Protein AF-A0A7S0C180-F1 (afdb_monomer_lite)

Foldseek 3Di:
DQQVVLVVCCVVLHPLSNPDDDPVVVVVLQVVLPPVPPSDHDPVSVVVSVVVSVVVSVVLSVVLCCCLVPVLLVVLVVVVVVVVVVVVVVVVVVVVVVVPDPVNVVVVVVVVVVVVVVVVVVVCPPVVVVVVVVDDVVVVVCVSSVVSSVVCSVPVSVVVSVVVVVVVVVVVVVVPPPPVVPPD

Sequence (184 aa):
GLLLIHLQLGLYAGPAACRPIGRDRSREVFKMFDVNNDEQLSLFEFKNVMMLLFSNVLLRVLVQWMLTILIVPMISQKIVHDIESGLNATWIFITELDEHSSLANSIEIAVETVRDYLLSFGWINASFLFLWNLIPESVLNTVPITLCSILLAAVVVPWIIFKIDDTFQWIADRLSPDDDKKEN

Organism: NCBI:txid420281

Secondary structure (DSSP, 8-state):
-HHHHHHHHHHHH-GGG--PPPHHHHHHHHHHH-TT-SSS--HHHHHHHHHHHHHHHHHHHHHHHHIIIIIHHHHHHHHHHHHHHHHHHHHHHHHHHHTT-THHHHHHHHHHHHHHHHHHSTTTHHHHHHHHHHS-HHHHHHHHHHHHHHHHHHHHHHHHHHHHHHHHHHHHHHHS--GGGS--

Structure (mmCIF, N/CA/C/O backbone):
data_AF-A0A7S0C180-F1
#
_entry.id   AF-A0A7S0C180-F1
#
loop_
_atom_site.group_PDB
_atom_site.id
_atom_site.type_symbol
_atom_site.label_atom_id
_atom_site.label_alt_id
_atom_site.label_comp_id
_atom_site.label_asym_id
_atom_site.label_entity_id
_atom_site.label_seq_id
_atom_site.pdbx_PDB_ins_code
_atom_site.Cartn_x
_atom_site.Cartn_y
_atom_site.Cartn_z
_atom_site.occupancy
_atom_site.B_iso_or_equiv
_atom_site.auth_seq_id
_atom_site.auth_comp_id
_atom_site.auth_asym_id
_atom_site.auth_atom_id
_atom_site.pdbx_PDB_model_num
ATOM 1 N N . GLY A 1 1 ? -24.362 -0.610 17.763 1.00 67.06 1 GLY A N 1
ATOM 2 C CA . GLY A 1 1 ? -23.369 0.377 18.232 1.00 67.06 1 GLY A CA 1
ATOM 3 C C . GLY A 1 1 ? -22.031 0.202 17.540 1.00 67.06 1 GLY A C 1
ATOM 4 O O . GLY A 1 1 ? -21.727 0.955 16.628 1.00 67.06 1 GLY A O 1
ATOM 5 N N . LEU A 1 2 ? -21.270 -0.826 17.921 1.00 65.81 2 LEU A N 1
ATOM 6 C CA . LEU A 1 2 ? -19.894 -1.083 17.466 1.00 65.81 2 LEU A CA 1
ATOM 7 C C . LEU A 1 2 ? -19.669 -1.069 15.945 1.00 65.81 2 LEU A C 1
ATOM 9 O O . LEU A 1 2 ? -18.733 -0.427 15.476 1.00 65.81 2 LEU A O 1
ATOM 13 N N . LEU A 1 3 ? -20.554 -1.714 15.178 1.00 68.38 3 LEU A N 1
ATOM 14 C CA . LEU A 1 3 ? -20.473 -1.743 13.713 1.00 68.38 3 LEU A CA 1
ATOM 15 C C . LEU A 1 3 ? -20.594 -0.339 13.092 1.00 68.38 3 LEU A C 1
ATOM 17 O O . LEU A 1 3 ? -19.865 -0.002 12.166 1.00 68.38 3 LEU A O 1
ATOM 21 N N . LEU A 1 4 ? -21.494 0.491 13.631 1.00 77.19 4 LEU A N 1
ATOM 22 C CA . LEU A 1 4 ? -21.741 1.847 13.136 1.00 77.19 4 LEU A CA 1
ATOM 23 C C . LEU A 1 4 ? -20.538 2.760 13.401 1.00 77.19 4 LEU A C 1
ATOM 25 O O . LEU A 1 4 ? -20.195 3.596 12.571 1.00 77.19 4 LEU A O 1
ATOM 29 N N . ILE A 1 5 ? -19.867 2.557 14.538 1.00 73.00 5 ILE A N 1
ATOM 30 C CA . ILE A 1 5 ? -18.658 3.302 14.886 1.00 73.00 5 ILE A CA 1
ATOM 31 C C . ILE A 1 5 ? -17.482 2.864 14.014 1.00 73.00 5 ILE A C 1
ATOM 33 O O . ILE A 1 5 ? -16.764 3.725 13.523 1.00 73.00 5 ILE A O 1
ATOM 37 N N . HIS A 1 6 ? -17.322 1.564 13.746 1.00 68.81 6 HIS A N 1
ATOM 38 C CA . HIS A 1 6 ? -16.335 1.080 12.773 1.00 68.81 6 HIS A CA 1
ATOM 39 C C . HIS A 1 6 ? -16.583 1.640 11.368 1.00 68.81 6 HIS A C 1
ATOM 41 O O . HIS A 1 6 ? -15.630 2.013 10.696 1.00 68.81 6 HIS A O 1
ATOM 47 N N . LEU A 1 7 ? -17.844 1.754 10.938 1.00 72.12 7 LEU A N 1
ATOM 48 C CA . LEU A 1 7 ? -18.206 2.364 9.655 1.00 72.12 7 LEU A CA 1
ATOM 49 C C . LEU A 1 7 ? -17.866 3.857 9.601 1.00 72.12 7 LEU A C 1
ATOM 51 O O . LEU A 1 7 ? -17.299 4.309 8.610 1.00 72.12 7 LEU A O 1
ATOM 55 N N . GLN A 1 8 ? -18.158 4.620 10.659 1.00 78.81 8 GLN A N 1
ATOM 56 C CA . GLN A 1 8 ? -17.768 6.032 10.706 1.00 78.81 8 GLN A CA 1
ATOM 57 C C . GLN A 1 8 ? -16.249 6.202 10.775 1.00 78.81 8 GLN A C 1
ATOM 59 O O . GLN A 1 8 ? -15.702 7.025 10.049 1.00 78.81 8 GLN A O 1
ATOM 64 N N . LEU A 1 9 ? -15.546 5.392 11.569 1.00 69.75 9 LEU A N 1
ATOM 65 C CA . LEU A 1 9 ? -14.082 5.382 11.591 1.00 69.75 9 LEU A CA 1
ATOM 66 C C . LEU A 1 9 ? -13.495 4.998 10.235 1.00 69.75 9 LEU A C 1
ATOM 68 O O . LEU A 1 9 ? -12.552 5.641 9.799 1.00 69.75 9 LEU A O 1
ATOM 72 N N . GLY A 1 10 ? -14.072 4.018 9.543 1.00 68.62 10 GLY A N 1
ATOM 73 C CA . GLY A 1 10 ? -13.696 3.643 8.182 1.00 68.62 10 GLY A CA 1
ATOM 74 C C . GLY A 1 10 ? -13.856 4.782 7.178 1.00 68.62 10 GLY A C 1
ATOM 75 O O . GLY A 1 10 ? -13.021 4.947 6.292 1.00 68.62 10 GLY A O 1
ATOM 76 N N . LEU A 1 11 ? -14.882 5.618 7.354 1.00 76.62 11 LEU A N 1
ATOM 77 C CA . LEU A 1 11 ? -15.107 6.795 6.516 1.00 76.62 11 LEU A CA 1
ATOM 78 C C . LEU A 1 11 ? -13.980 7.834 6.657 1.00 76.62 11 LEU A C 1
ATOM 80 O O . LEU A 1 11 ? -13.572 8.428 5.664 1.00 76.62 11 LEU A O 1
ATOM 84 N N . TYR A 1 12 ? -13.475 8.046 7.877 1.00 76.44 12 TYR A N 1
ATOM 85 C CA . TYR A 1 12 ? -12.452 9.062 8.164 1.00 76.44 12 TYR A CA 1
ATOM 86 C C . TYR A 1 12 ? -11.012 8.538 8.078 1.00 76.44 12 TYR A C 1
ATOM 88 O O . TYR A 1 12 ? -10.121 9.261 7.643 1.00 76.44 12 TYR A O 1
ATOM 96 N N . ALA A 1 13 ? -10.771 7.296 8.496 1.00 70.44 13 ALA A N 1
ATOM 97 C CA . ALA A 1 13 ? -9.450 6.666 8.539 1.00 70.44 13 ALA A CA 1
ATOM 98 C C . ALA A 1 13 ? -9.138 5.833 7.282 1.00 70.44 13 ALA A C 1
ATOM 100 O O . ALA A 1 13 ? -8.013 5.361 7.114 1.00 70.44 13 ALA A O 1
ATOM 101 N N . GLY A 1 14 ? -10.116 5.667 6.389 1.00 72.56 14 GLY A N 1
ATOM 102 C CA . GLY A 1 14 ? -9.967 4.961 5.126 1.00 72.56 14 GLY A CA 1
ATOM 103 C C . GLY A 1 14 ? -10.151 3.440 5.227 1.00 72.56 14 GLY A C 1
ATOM 104 O O . GLY A 1 14 ? -10.444 2.890 6.293 1.00 72.56 14 GLY A O 1
ATOM 105 N N . PRO A 1 15 ? -9.965 2.725 4.102 1.00 68.94 15 PRO A N 1
ATOM 106 C CA . PRO A 1 15 ? -10.312 1.308 3.967 1.00 68.94 15 PRO A CA 1
ATOM 107 C C . PRO A 1 15 ? -9.533 0.372 4.902 1.00 68.94 15 PRO A C 1
ATOM 109 O O . PRO A 1 15 ? -10.021 -0.710 5.221 1.00 68.94 15 PRO A O 1
ATOM 112 N N . ALA A 1 16 ? -8.365 0.783 5.403 1.00 62.34 16 ALA A N 1
ATOM 113 C CA . ALA A 1 16 ? -7.594 -0.001 6.369 1.00 62.34 16 ALA A CA 1
ATOM 114 C C . ALA A 1 16 ? -8.285 -0.131 7.741 1.00 62.34 16 ALA A C 1
ATOM 116 O O . ALA A 1 16 ? -8.066 -1.108 8.456 1.00 62.34 16 ALA A O 1
ATOM 117 N N . ALA A 1 17 ? -9.172 0.803 8.101 1.00 64.62 17 ALA A N 1
ATOM 118 C CA . ALA A 1 17 ? -9.984 0.714 9.315 1.00 64.62 17 ALA A CA 1
ATOM 119 C C . ALA A 1 17 ? -11.241 -0.164 9.138 1.00 64.62 17 ALA A C 1
ATOM 121 O O . ALA A 1 17 ? -11.927 -0.465 10.115 1.00 64.62 17 ALA A O 1
ATOM 122 N N . CYS A 1 18 ? -11.535 -0.617 7.913 1.00 66.31 18 CYS A N 1
ATOM 123 C CA . CYS A 1 18 ? -12.793 -1.274 7.557 1.00 66.31 18 CYS A CA 1
ATOM 124 C C . CYS A 1 18 ? -12.800 -2.801 7.713 1.00 66.31 18 CYS A C 1
ATOM 126 O O . CYS A 1 18 ? -13.741 -3.426 7.233 1.00 66.31 18 CYS A O 1
ATOM 128 N N . ARG A 1 19 ? -11.811 -3.437 8.359 1.00 70.88 19 ARG A N 1
ATOM 129 C CA . ARG A 1 19 ? -11.904 -4.877 8.673 1.00 70.88 19 ARG A CA 1
ATOM 130 C C . ARG A 1 19 ? -12.704 -5.050 9.971 1.00 70.88 19 ARG A C 1
ATOM 132 O O . ARG A 1 19 ? -12.142 -4.781 11.037 1.00 70.88 19 ARG A O 1
ATOM 139 N N . PRO A 1 20 ? -13.996 -5.437 9.915 1.00 70.75 20 PRO A N 1
ATOM 140 C CA . PRO A 1 20 ? -14.795 -5.598 11.119 1.00 70.75 20 PRO A CA 1
ATOM 141 C C . PRO A 1 20 ? -14.243 -6.751 11.955 1.00 70.75 20 PRO A C 1
ATOM 143 O O . PRO A 1 20 ? -13.774 -7.759 11.424 1.00 70.75 20 PRO A O 1
ATOM 146 N N . ILE A 1 21 ? -14.328 -6.606 13.275 1.00 75.06 21 ILE A N 1
ATOM 147 C CA . ILE A 1 21 ? -14.057 -7.712 14.187 1.00 75.06 21 ILE A CA 1
ATOM 148 C C . ILE A 1 21 ? -15.073 -8.839 13.936 1.00 75.06 21 ILE A C 1
ATOM 150 O O . ILE A 1 21 ? -16.253 -8.578 13.681 1.00 75.06 21 ILE A O 1
ATOM 154 N N . GLY A 1 22 ? -14.619 -10.094 13.985 1.00 79.62 22 GLY A N 1
ATOM 155 C CA . GLY A 1 22 ? -15.504 -11.253 13.864 1.00 79.62 22 GLY A CA 1
ATOM 156 C C . GLY A 1 22 ? -16.586 -11.246 14.948 1.00 79.62 22 GLY A C 1
ATOM 157 O O . GLY A 1 22 ? -16.364 -10.748 16.054 1.00 79.62 22 GLY A O 1
ATOM 158 N N . ARG A 1 23 ? -17.768 -11.793 14.641 1.00 80.75 23 ARG A N 1
ATOM 159 C CA . ARG A 1 23 ? -18.922 -11.775 15.557 1.00 80.75 23 ARG A CA 1
ATOM 160 C C . ARG A 1 23 ? -18.619 -12.461 16.890 1.00 80.75 23 ARG A C 1
ATOM 162 O O . ARG A 1 23 ? -19.012 -11.937 17.928 1.00 80.75 23 ARG A O 1
ATOM 169 N N . ASP A 1 24 ? -17.923 -13.590 16.856 1.00 83.25 24 ASP A N 1
ATOM 170 C CA . ASP A 1 24 ? -17.622 -14.385 18.052 1.00 83.25 24 ASP A CA 1
ATOM 171 C C . ASP A 1 24 ? -16.647 -13.643 18.965 1.00 83.25 24 ASP A C 1
ATOM 173 O O . ASP A 1 24 ? -16.948 -13.396 20.128 1.00 83.25 24 ASP A O 1
ATOM 177 N N . ARG A 1 25 ? -15.581 -13.091 18.387 1.00 78.38 25 ARG A N 1
ATOM 178 C CA . ARG A 1 25 ? -14.634 -12.236 19.107 1.00 78.38 25 ARG A CA 1
ATOM 179 C C . ARG A 1 25 ? -15.274 -10.950 19.632 1.00 78.38 25 ARG A C 1
ATOM 181 O O . ARG A 1 25 ? -14.950 -10.488 20.719 1.00 78.38 25 ARG A O 1
ATOM 188 N N . SER A 1 26 ? -16.219 -10.364 18.893 1.00 83.12 26 SER A N 1
ATOM 189 C CA . SER A 1 26 ? -16.999 -9.231 19.403 1.00 83.12 26 SER A CA 1
ATOM 190 C C . SER A 1 26 ? -17.814 -9.612 20.635 1.00 83.12 26 SER A C 1
ATOM 192 O O . SER A 1 26 ? -17.994 -8.762 21.503 1.00 83.12 26 SER A O 1
ATOM 194 N N . ARG A 1 27 ? -18.336 -10.843 20.701 1.00 85.69 27 ARG A N 1
ATOM 195 C CA . ARG A 1 27 ? -19.065 -11.351 21.869 1.00 85.69 27 ARG A CA 1
ATOM 196 C C . ARG A 1 27 ? -18.127 -11.643 23.032 1.00 85.69 27 ARG A C 1
ATOM 198 O O . ARG A 1 27 ? -18.491 -11.337 24.156 1.00 85.69 27 ARG A O 1
ATOM 205 N N . GLU A 1 28 ? -16.941 -12.181 22.779 1.00 86.00 28 GLU A N 1
ATOM 206 C CA . GLU A 1 28 ? -15.918 -12.387 23.812 1.00 86.00 28 GLU A CA 1
ATOM 207 C C . GLU A 1 28 ? -15.464 -11.064 24.421 1.00 86.00 28 GLU A C 1
ATOM 209 O O . GLU A 1 28 ? -15.494 -10.911 25.636 1.00 86.00 28 GLU A O 1
ATOM 214 N N . VAL A 1 29 ? -15.134 -10.072 23.586 1.00 84.62 29 VAL A N 1
ATOM 215 C CA . VAL A 1 29 ? -14.803 -8.721 24.059 1.00 84.62 29 VAL A CA 1
ATOM 216 C C . VAL A 1 29 ? -15.983 -8.137 24.830 1.00 84.62 29 VAL A C 1
ATOM 218 O O . VAL A 1 29 ? -15.787 -7.572 25.893 1.00 84.62 29 VAL A O 1
ATOM 221 N N . PHE A 1 30 ? -17.216 -8.303 24.349 1.00 87.88 30 PHE A N 1
ATOM 222 C CA . PHE A 1 30 ? -18.388 -7.840 25.088 1.00 87.88 30 PHE A CA 1
ATOM 223 C C . PHE A 1 30 ? -18.464 -8.472 26.486 1.00 87.88 30 PHE A C 1
ATOM 225 O O . PHE A 1 30 ? -18.507 -7.741 27.466 1.00 87.88 30 PHE A O 1
ATOM 232 N N . LYS A 1 31 ? -18.383 -9.805 26.585 1.00 89.94 31 LYS A N 1
ATOM 233 C CA . LYS A 1 31 ? -18.407 -10.538 27.862 1.00 89.94 31 LYS A CA 1
ATOM 234 C C . LYS A 1 31 ? -17.247 -10.170 28.788 1.00 89.94 31 LYS A C 1
ATOM 236 O O . LYS A 1 31 ? -17.421 -10.135 29.994 1.00 89.94 31 LYS A O 1
ATOM 241 N N . MET A 1 32 ? -16.066 -9.894 28.237 1.00 87.06 32 MET A N 1
ATOM 242 C CA . MET A 1 32 ? -14.888 -9.513 29.022 1.00 87.06 32 MET A CA 1
ATOM 243 C C . MET A 1 32 ? -15.050 -8.141 29.692 1.00 87.06 32 MET A C 1
ATOM 245 O O . MET A 1 32 ? -14.437 -7.887 30.727 1.00 87.06 32 MET A O 1
ATOM 249 N N . PHE A 1 33 ? -15.842 -7.251 29.091 1.00 89.12 33 PHE A N 1
ATOM 250 C CA . PHE A 1 33 ? -16.061 -5.889 29.578 1.00 89.12 33 PHE A CA 1
ATOM 251 C C . PHE A 1 33 ? -17.422 -5.675 30.259 1.00 89.12 33 PHE A C 1
ATOM 253 O O . PHE A 1 33 ? -17.595 -4.630 30.877 1.00 89.12 33 PHE A O 1
ATOM 260 N N . ASP A 1 34 ? -18.347 -6.630 30.163 1.00 93.00 34 ASP A N 1
ATOM 261 C CA . ASP A 1 34 ? -19.608 -6.698 30.916 1.00 93.00 34 ASP A CA 1
ATOM 262 C C . ASP A 1 34 ? -19.315 -7.231 32.333 1.00 93.00 34 ASP A C 1
ATOM 264 O O . ASP A 1 34 ? -19.409 -8.426 32.616 1.00 93.00 34 ASP A O 1
ATOM 268 N N . VAL A 1 35 ? -18.841 -6.349 33.222 1.00 94.00 35 VAL A N 1
ATOM 269 C CA . VAL A 1 35 ? -18.362 -6.731 34.567 1.00 94.00 35 VAL A CA 1
ATOM 270 C C . VAL A 1 35 ? -19.530 -7.175 35.452 1.00 94.00 35 VAL A C 1
ATOM 272 O O . VAL A 1 35 ? -19.370 -7.998 36.357 1.00 94.00 35 VAL A O 1
ATOM 275 N N . ASN A 1 36 ? -20.710 -6.622 35.195 1.00 94.38 36 ASN A N 1
ATOM 276 C CA . ASN A 1 36 ? -21.967 -6.879 35.886 1.00 94.38 36 ASN A CA 1
ATOM 277 C C . ASN A 1 36 ? -22.754 -8.082 35.333 1.00 94.38 36 ASN A C 1
ATOM 279 O O . ASN A 1 36 ? -23.659 -8.541 36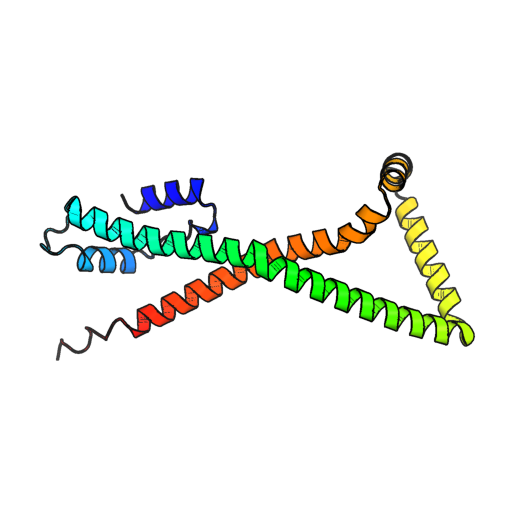.030 1.00 94.38 36 ASN A O 1
ATOM 283 N N . ASN A 1 37 ? -22.389 -8.636 34.172 1.00 93.75 37 ASN A N 1
ATOM 284 C CA . ASN A 1 37 ? -23.102 -9.719 33.480 1.00 93.75 37 ASN A CA 1
ATOM 285 C C . ASN A 1 37 ? -24.600 -9.424 33.285 1.00 93.75 37 ASN A C 1
ATOM 287 O O . ASN A 1 37 ? -25.435 -10.318 33.448 1.00 93.75 37 ASN A O 1
ATOM 291 N N . ASP A 1 38 ? -24.965 -8.176 32.985 1.00 95.00 38 ASP A N 1
ATOM 292 C CA . ASP A 1 38 ? 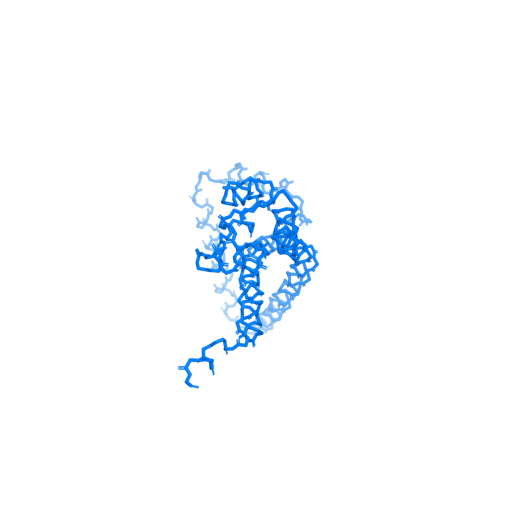-26.365 -7.799 32.740 1.00 95.00 38 ASP A CA 1
ATOM 293 C C . ASP A 1 38 ? -26.748 -7.832 31.251 1.00 95.00 38 ASP A C 1
ATOM 295 O O . ASP A 1 38 ? -27.858 -7.442 30.880 1.00 95.00 38 ASP A O 1
ATOM 299 N N . GLU A 1 39 ? -25.840 -8.336 30.407 1.00 91.94 39 GLU A N 1
ATOM 300 C CA . GLU A 1 39 ? -25.942 -8.372 28.948 1.00 91.94 39 GLU A CA 1
ATOM 301 C C . GLU A 1 39 ? -26.060 -6.975 28.313 1.00 91.94 39 GLU A C 1
ATOM 303 O O . GLU A 1 39 ? -26.397 -6.834 27.129 1.00 91.94 39 GLU A O 1
ATOM 308 N N . GLN A 1 40 ? -25.761 -5.921 29.074 1.00 92.31 40 GLN A N 1
ATOM 309 C CA . GLN A 1 40 ? -25.709 -4.539 28.630 1.00 92.31 40 GLN A CA 1
ATOM 310 C C . GLN A 1 40 ? -24.323 -3.961 28.934 1.00 92.31 40 GLN A C 1
ATOM 312 O O . GLN A 1 40 ? -23.563 -4.460 29.745 1.00 92.31 40 GLN A O 1
ATOM 317 N N . LEU A 1 41 ? -23.946 -2.906 28.211 1.00 89.31 41 LEU A N 1
ATOM 318 C CA . LEU A 1 41 ? -22.727 -2.165 28.531 1.00 89.31 41 LEU A CA 1
ATOM 319 C C . LEU A 1 41 ? -23.140 -0.840 29.142 1.00 89.31 41 LEU A C 1
ATOM 321 O O . LEU A 1 41 ? -23.752 -0.003 28.465 1.00 89.31 41 LEU A O 1
ATOM 325 N N . SER A 1 42 ? -22.760 -0.620 30.396 1.00 95.19 42 SER A N 1
ATOM 326 C CA . SER A 1 42 ? -22.841 0.705 30.994 1.00 95.19 42 SER A CA 1
ATOM 327 C C . SER A 1 42 ? -21.993 1.698 30.192 1.00 95.19 42 SER A C 1
ATOM 329 O O . SER A 1 42 ? -21.063 1.337 29.465 1.00 95.19 42 SER A O 1
ATOM 331 N N . LEU A 1 43 ? -22.272 2.996 30.338 1.00 92.69 43 LEU A N 1
ATOM 332 C CA . LEU A 1 43 ? -21.505 4.047 29.656 1.00 92.69 43 LEU A CA 1
ATOM 333 C C . LEU A 1 43 ? -19.989 3.929 29.920 1.00 92.69 43 LEU A C 1
ATOM 335 O O . LEU A 1 43 ? -19.176 4.226 29.042 1.00 92.69 43 LEU A O 1
ATOM 339 N N . PHE A 1 44 ? -19.610 3.500 31.128 1.00 93.81 44 PHE A N 1
ATOM 340 C CA . PHE A 1 44 ? -18.214 3.347 31.526 1.00 93.81 44 PHE A CA 1
ATOM 341 C C . PHE A 1 44 ? -17.554 2.130 30.863 1.00 93.81 44 PHE A C 1
ATOM 343 O O . PHE A 1 44 ? -16.472 2.262 30.290 1.00 93.81 44 PHE A O 1
ATOM 350 N N . GLU A 1 45 ? -18.216 0.974 30.862 1.00 91.19 45 GLU A N 1
ATOM 351 C CA . GLU A 1 45 ? -17.716 -0.239 30.198 1.00 91.19 45 GLU A CA 1
ATOM 352 C C . GLU A 1 45 ? -17.634 -0.037 28.687 1.00 91.19 45 GLU A C 1
ATOM 354 O O . GLU A 1 45 ? -16.614 -0.335 28.063 1.00 91.19 45 GLU A O 1
ATOM 359 N N . PHE A 1 46 ? -18.654 0.598 28.108 1.00 88.81 46 PHE A N 1
ATOM 360 C CA . PHE A 1 46 ? -18.662 0.975 26.704 1.00 88.81 46 PHE A CA 1
ATOM 361 C C . PHE A 1 46 ? -17.475 1.876 26.344 1.00 88.81 46 PHE A C 1
ATOM 363 O O . PHE A 1 46 ? -16.823 1.661 25.320 1.00 88.81 46 PHE A O 1
ATOM 370 N N . LYS A 1 47 ? -17.140 2.861 27.188 1.00 90.38 47 LYS A N 1
ATOM 371 C CA . LYS A 1 47 ? -15.969 3.727 26.983 1.00 90.38 47 LYS A CA 1
ATOM 372 C C . LYS A 1 47 ? -14.664 2.924 26.964 1.00 90.38 47 LYS A C 1
ATOM 374 O O . LYS A 1 47 ? -13.806 3.205 26.128 1.00 90.38 47 LYS A O 1
ATOM 379 N N . ASN A 1 48 ? -14.517 1.933 27.841 1.00 88.38 48 ASN A N 1
ATOM 380 C CA . AS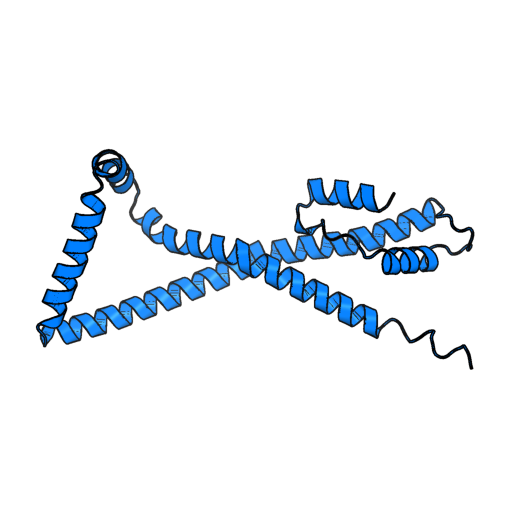N A 1 48 ? -13.320 1.089 27.896 1.00 88.38 48 ASN A CA 1
ATOM 381 C C . ASN A 1 48 ? -13.195 0.201 26.650 1.00 88.38 48 ASN A C 1
ATOM 383 O O . ASN A 1 48 ? -12.134 0.175 26.023 1.00 88.38 48 ASN A O 1
ATOM 387 N N . VAL A 1 49 ? -14.295 -0.428 26.223 1.00 86.56 49 VAL A N 1
ATOM 388 C CA . VAL A 1 49 ? -14.365 -1.195 24.966 1.00 86.56 49 VAL A CA 1
ATOM 389 C C . VAL A 1 49 ? -13.977 -0.314 23.778 1.00 86.56 49 VAL A C 1
ATOM 391 O O . VAL A 1 49 ? -13.153 -0.696 22.944 1.00 86.56 49 VAL A O 1
ATOM 394 N N . MET A 1 50 ? -14.526 0.900 23.722 1.00 84.88 50 MET A N 1
ATOM 395 C CA . MET A 1 50 ? -14.230 1.865 22.667 1.00 84.88 50 MET A CA 1
ATOM 396 C C . MET A 1 50 ? -12.765 2.302 22.658 1.00 84.88 50 MET A C 1
ATOM 398 O O . MET A 1 50 ? -12.183 2.412 21.581 1.00 84.88 50 MET A O 1
ATOM 402 N N . MET A 1 51 ? -12.153 2.515 23.824 1.00 87.25 51 MET A N 1
ATOM 403 C CA . MET A 1 51 ? -10.737 2.875 23.927 1.00 87.25 51 MET A CA 1
ATOM 404 C C . MET A 1 51 ? -9.833 1.762 23.384 1.00 87.25 51 MET A C 1
ATOM 406 O O . MET A 1 51 ? -8.908 2.045 22.621 1.00 87.25 51 MET A O 1
ATOM 410 N N . LEU A 1 52 ? -10.134 0.501 23.709 1.00 84.56 52 LEU A N 1
ATOM 411 C CA . LEU A 1 52 ? -9.385 -0.657 23.217 1.00 84.56 52 LEU A CA 1
ATOM 412 C C . LEU A 1 52 ? -9.500 -0.801 21.694 1.00 84.56 52 LEU A C 1
ATOM 414 O O . LEU A 1 52 ? -8.497 -0.948 20.995 1.00 84.56 52 LEU A O 1
ATOM 418 N N . LEU A 1 53 ? -10.716 -0.702 21.154 1.00 81.25 53 LEU A N 1
ATOM 419 C CA . LEU A 1 53 ? -10.941 -0.785 19.709 1.00 81.25 53 LEU A CA 1
ATOM 420 C C . LEU A 1 53 ? -10.286 0.370 18.957 1.00 81.25 53 LEU A C 1
ATOM 422 O O . LEU A 1 53 ? -9.687 0.153 17.903 1.00 81.25 53 LEU A O 1
ATOM 426 N N . PHE A 1 54 ? -10.369 1.585 19.501 1.00 82.69 54 PHE A N 1
ATOM 427 C CA . PHE A 1 54 ? -9.735 2.751 18.901 1.00 82.69 54 PHE A CA 1
ATOM 428 C C . PHE A 1 54 ? -8.213 2.618 18.906 1.00 82.69 54 PHE A C 1
ATOM 430 O O . PHE A 1 54 ? -7.588 2.945 17.905 1.00 82.69 54 PHE A O 1
ATOM 437 N N . SER A 1 55 ? -7.618 2.081 19.975 1.00 84.75 55 SER A N 1
ATOM 438 C CA . SER A 1 55 ? -6.176 1.824 20.040 1.00 84.75 55 SER A CA 1
ATOM 439 C C . SER A 1 55 ? -5.717 0.866 18.934 1.00 84.75 55 SER A C 1
ATOM 441 O O . SER A 1 55 ? -4.765 1.173 18.219 1.00 84.75 55 SER A O 1
ATOM 443 N N . ASN A 1 56 ? -6.453 -0.227 18.703 1.00 80.50 56 ASN A N 1
ATOM 444 C CA . ASN A 1 56 ? -6.145 -1.178 17.629 1.00 80.50 56 ASN A CA 1
ATOM 445 C C . ASN A 1 56 ? -6.274 -0.559 16.228 1.00 80.50 56 ASN A C 1
ATOM 447 O O . ASN A 1 56 ? -5.447 -0.813 15.353 1.00 80.50 56 ASN A O 1
ATOM 451 N N . VAL A 1 57 ? -7.302 0.259 15.986 1.00 82.38 57 VAL A N 1
ATOM 452 C CA . VAL A 1 57 ? -7.451 0.960 14.699 1.00 82.38 57 VAL A CA 1
ATOM 453 C C . VAL A 1 57 ? -6.354 2.009 14.522 1.00 82.38 57 VAL A C 1
ATOM 455 O O . VAL A 1 57 ? -5.717 2.048 13.471 1.00 82.38 57 VAL A O 1
ATOM 458 N N . LEU A 1 58 ? -6.090 2.818 15.548 1.00 83.50 58 LEU A N 1
ATOM 459 C CA . LEU A 1 58 ? -5.065 3.857 15.526 1.00 83.50 58 LEU A CA 1
ATOM 460 C C . LEU A 1 58 ? -3.680 3.264 15.260 1.00 83.50 58 LEU A C 1
ATOM 462 O O . LEU A 1 58 ? -2.944 3.806 14.442 1.00 83.50 58 LEU A O 1
ATOM 466 N N . LEU A 1 59 ? -3.344 2.134 15.889 1.00 84.44 59 LEU A N 1
ATOM 467 C CA . LEU A 1 59 ? -2.082 1.439 15.649 1.00 84.44 59 LEU A CA 1
ATOM 468 C C . LEU A 1 59 ? -1.937 1.033 14.177 1.00 84.44 59 LEU A C 1
ATOM 470 O O . LEU A 1 59 ? -0.893 1.292 13.585 1.00 84.44 59 LEU A O 1
ATOM 474 N N . ARG A 1 60 ? -2.982 0.460 13.562 1.00 81.25 60 ARG A N 1
ATOM 475 C CA . ARG A 1 60 ? -2.962 0.089 12.134 1.00 81.25 60 ARG A CA 1
ATOM 476 C C . ARG A 1 60 ? -2.748 1.298 11.231 1.00 81.25 60 ARG A C 1
ATOM 478 O O . ARG A 1 60 ? -1.917 1.239 10.329 1.00 81.25 60 ARG A O 1
ATOM 485 N N . VAL A 1 61 ? -3.441 2.404 11.506 1.00 84.00 61 VAL A N 1
ATOM 486 C CA . VAL A 1 61 ? -3.273 3.657 10.756 1.00 84.00 61 VAL A CA 1
ATOM 487 C C . VAL A 1 61 ? -1.850 4.192 10.918 1.00 84.00 61 VAL A C 1
ATOM 489 O O . VAL A 1 61 ? -1.199 4.498 9.925 1.00 84.00 61 VAL A O 1
ATOM 492 N N . LEU A 1 62 ? -1.324 4.248 12.142 1.00 86.69 62 LEU A N 1
ATOM 493 C CA . LEU A 1 62 ? 0.039 4.719 12.393 1.00 86.69 62 LEU A CA 1
ATOM 494 C C . LEU A 1 62 ? 1.083 3.847 11.693 1.00 86.69 62 LEU A C 1
ATOM 496 O O . LEU A 1 62 ? 1.981 4.379 11.046 1.00 86.69 62 LEU A O 1
ATOM 500 N N . VAL A 1 63 ? 0.949 2.522 11.761 1.00 84.69 63 VAL A N 1
ATOM 501 C CA . VAL A 1 63 ? 1.842 1.587 11.062 1.00 84.69 63 VAL A CA 1
ATOM 502 C C . VAL A 1 63 ? 1.760 1.787 9.553 1.00 84.69 63 VAL A C 1
ATOM 504 O O . VAL A 1 63 ? 2.797 1.898 8.905 1.00 84.69 63 VAL A O 1
ATOM 507 N N . GLN A 1 64 ? 0.5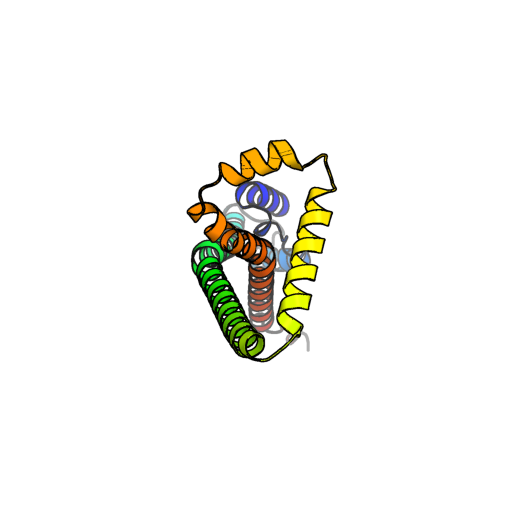58 1.901 8.985 1.00 83.44 64 GLN A N 1
ATOM 508 C CA . GLN A 1 64 ? 0.384 2.180 7.561 1.00 83.44 64 GLN A CA 1
ATOM 509 C C . GLN A 1 64 ? 1.091 3.473 7.153 1.00 83.44 64 GLN A C 1
ATOM 511 O O . GLN A 1 64 ? 1.802 3.493 6.148 1.00 83.44 64 GLN A O 1
ATOM 516 N N . TRP A 1 65 ? 0.915 4.547 7.921 1.00 85.88 65 TRP A N 1
ATOM 517 C CA . TRP A 1 65 ? 1.548 5.833 7.644 1.00 85.88 65 TRP A CA 1
ATOM 518 C C . TRP A 1 65 ? 3.070 5.737 7.745 1.00 85.88 65 TRP A C 1
ATOM 520 O O . TRP A 1 65 ? 3.763 6.183 6.836 1.00 85.88 65 TRP A O 1
ATOM 530 N N . MET A 1 66 ? 3.594 5.080 8.780 1.00 89.44 66 MET A N 1
ATOM 531 C CA . MET A 1 66 ? 5.032 4.855 8.945 1.00 89.44 66 MET A CA 1
ATOM 532 C C . MET A 1 66 ? 5.621 4.039 7.790 1.00 89.44 66 MET A C 1
ATOM 534 O O . MET A 1 66 ? 6.656 4.409 7.242 1.00 89.44 66 MET A O 1
ATOM 538 N N . LEU A 1 67 ? 4.951 2.964 7.366 1.00 82.94 67 LEU A N 1
ATOM 539 C CA . LEU A 1 67 ? 5.387 2.152 6.228 1.00 82.94 67 LEU A CA 1
ATOM 540 C C . LEU A 1 67 ? 5.352 2.946 4.920 1.00 82.94 67 LEU A C 1
ATOM 542 O O . LEU A 1 67 ? 6.307 2.897 4.149 1.00 82.94 67 LEU A O 1
ATOM 546 N N . THR A 1 68 ? 4.278 3.698 4.682 1.00 81.75 68 THR A N 1
ATOM 547 C CA . THR A 1 68 ? 4.091 4.460 3.439 1.00 81.75 68 THR A CA 1
ATOM 548 C C . THR A 1 68 ? 5.082 5.618 3.337 1.00 81.75 68 THR A C 1
ATOM 550 O O . THR A 1 68 ? 5.616 5.870 2.262 1.00 81.75 68 THR A O 1
ATOM 553 N N . ILE A 1 69 ? 5.360 6.304 4.448 1.00 86.12 69 ILE A N 1
ATOM 554 C CA . ILE A 1 69 ? 6.249 7.471 4.471 1.00 86.12 69 ILE A CA 1
ATOM 555 C C . ILE A 1 69 ? 7.725 7.063 4.521 1.00 86.12 69 ILE A C 1
ATOM 557 O O . ILE A 1 69 ? 8.543 7.730 3.899 1.00 86.12 69 ILE A O 1
ATOM 561 N N . LEU A 1 70 ? 8.090 5.998 5.245 1.00 90.00 70 LEU A N 1
ATOM 562 C CA . LEU A 1 70 ? 9.500 5.639 5.456 1.00 90.00 70 LEU A CA 1
ATOM 563 C C . LEU A 1 70 ? 9.949 4.451 4.605 1.00 90.00 70 LEU A C 1
ATOM 565 O O . LEU A 1 70 ? 10.965 4.525 3.921 1.00 90.00 70 LEU A O 1
ATOM 569 N N . ILE A 1 71 ? 9.205 3.345 4.637 1.00 83.88 71 ILE A N 1
ATOM 570 C CA . ILE A 1 71 ? 9.665 2.078 4.052 1.00 83.88 71 ILE A CA 1
ATOM 571 C C . ILE A 1 71 ? 9.492 2.059 2.534 1.00 83.88 71 ILE A C 1
ATOM 573 O O . ILE A 1 71 ? 10.417 1.680 1.816 1.00 83.88 71 ILE A O 1
ATOM 577 N N . VAL A 1 72 ? 8.334 2.494 2.033 1.00 83.88 72 VAL A N 1
ATOM 578 C CA . VAL A 1 72 ? 8.044 2.519 0.591 1.00 83.88 72 VAL A CA 1
ATOM 579 C C . VAL A 1 72 ? 9.088 3.311 -0.210 1.00 83.88 72 VAL A C 1
ATOM 581 O O . VAL A 1 72 ? 9.612 2.740 -1.169 1.00 83.88 72 VAL A O 1
ATOM 584 N N . PRO A 1 73 ? 9.458 4.562 0.141 1.00 82.06 73 PRO A N 1
ATOM 585 C CA . PRO A 1 73 ? 10.448 5.297 -0.644 1.00 82.06 73 PRO A CA 1
ATOM 586 C C . PRO A 1 73 ? 11.839 4.659 -0.593 1.00 82.06 73 PRO A C 1
ATOM 588 O O . PRO A 1 73 ? 12.511 4.622 -1.619 1.00 82.06 73 PRO A O 1
ATOM 591 N N . MET A 1 74 ? 12.256 4.095 0.547 1.00 86.62 74 MET A N 1
ATOM 592 C CA . MET A 1 74 ? 13.551 3.410 0.647 1.00 86.62 74 MET A CA 1
ATOM 593 C C . MET A 1 74 ? 13.622 2.172 -0.253 1.00 86.62 74 MET A C 1
ATOM 595 O O . MET A 1 74 ? 14.611 1.969 -0.957 1.00 86.62 74 MET A O 1
ATOM 599 N N . ILE A 1 75 ? 12.571 1.347 -0.252 1.00 81.06 75 ILE A N 1
ATOM 600 C CA . ILE A 1 75 ? 12.501 0.156 -1.110 1.00 81.06 75 ILE A CA 1
ATOM 601 C C . ILE A 1 75 ? 12.437 0.563 -2.583 1.00 81.06 75 ILE A C 1
ATOM 603 O O . ILE A 1 75 ? 13.138 -0.021 -3.404 1.00 81.06 75 ILE A O 1
ATOM 607 N N . SER A 1 76 ? 11.638 1.578 -2.912 1.00 78.00 76 SER A N 1
ATOM 608 C CA . SER A 1 76 ? 11.515 2.090 -4.278 1.00 78.00 76 SER A CA 1
ATOM 609 C C . SER A 1 76 ? 12.855 2.589 -4.823 1.00 78.00 76 SER A C 1
ATOM 611 O O . SER A 1 76 ? 13.273 2.172 -5.900 1.00 78.00 76 SER A O 1
ATOM 613 N N . GLN A 1 77 ? 13.584 3.397 -4.045 1.00 81.69 77 GLN A N 1
ATOM 614 C CA . GLN A 1 77 ? 14.921 3.871 -4.417 1.00 81.69 77 GLN A CA 1
ATOM 615 C C . GLN A 1 77 ? 15.892 2.716 -4.654 1.00 81.69 77 GLN A C 1
ATOM 617 O O . GLN A 1 77 ? 16.628 2.730 -5.638 1.00 81.69 77 GLN A O 1
ATOM 622 N N . LYS A 1 78 ? 15.867 1.696 -3.788 1.00 87.56 78 LYS A N 1
ATOM 623 C CA . LYS A 1 78 ? 16.706 0.510 -3.957 1.00 87.56 78 LYS A CA 1
ATOM 624 C C . LYS A 1 78 ? 16.380 -0.243 -5.247 1.00 87.56 78 LYS A C 1
ATOM 626 O O . LYS A 1 78 ? 17.291 -0.545 -6.003 1.00 87.56 78 LYS A O 1
ATOM 631 N N . ILE A 1 79 ? 15.101 -0.503 -5.517 1.00 79.94 79 ILE A N 1
ATOM 632 C CA . ILE A 1 79 ? 14.671 -1.209 -6.733 1.00 79.94 79 ILE A CA 1
ATOM 633 C C . ILE A 1 79 ? 15.090 -0.438 -7.984 1.00 79.94 79 ILE A C 1
ATOM 635 O O . ILE A 1 79 ? 15.600 -1.036 -8.924 1.00 79.94 79 ILE A O 1
ATOM 639 N N . VAL A 1 80 ? 14.901 0.881 -7.997 1.00 80.69 80 VAL A N 1
ATOM 640 C CA . VAL A 1 80 ? 15.301 1.719 -9.133 1.00 80.69 80 VAL A CA 1
ATOM 641 C C . VAL A 1 80 ? 16.809 1.655 -9.340 1.00 80.69 80 VAL A C 1
ATOM 643 O O . VAL A 1 80 ? 17.242 1.437 -10.465 1.00 80.69 80 VAL A O 1
ATOM 646 N N . HIS A 1 81 ? 17.599 1.791 -8.274 1.00 86.69 81 HIS A N 1
ATOM 647 C CA . HIS A 1 81 ? 19.055 1.707 -8.362 1.00 86.69 81 HIS A CA 1
ATOM 648 C C . HIS A 1 81 ? 19.520 0.325 -8.847 1.00 86.69 81 HIS A C 1
ATOM 650 O O . HIS A 1 81 ? 20.430 0.229 -9.666 1.00 86.69 81 HIS A O 1
ATOM 656 N N . ASP A 1 82 ? 18.882 -0.752 -8.384 1.00 85.94 82 ASP A N 1
ATOM 657 C CA . ASP A 1 82 ? 19.180 -2.116 -8.831 1.00 85.94 82 ASP A CA 1
ATOM 658 C C . ASP A 1 82 ? 18.835 -2.301 -10.324 1.00 85.94 82 ASP A C 1
ATOM 660 O O . ASP A 1 82 ? 19.607 -2.912 -11.066 1.00 85.94 82 ASP A O 1
ATOM 664 N N . ILE A 1 83 ? 17.722 -1.724 -10.797 1.00 80.19 83 ILE A N 1
ATOM 665 C CA . ILE A 1 83 ? 17.347 -1.712 -12.222 1.00 80.19 83 ILE A CA 1
ATOM 666 C C . ILE A 1 83 ? 18.350 -0.900 -13.042 1.00 80.19 83 ILE A C 1
ATOM 668 O O . ILE A 1 83 ? 18.814 -1.379 -14.071 1.00 80.19 83 ILE A O 1
ATOM 672 N N . GLU A 1 84 ? 18.700 0.307 -12.602 1.00 83.50 84 GLU A N 1
ATOM 673 C CA . GLU A 1 84 ? 19.651 1.184 -13.290 1.00 83.50 84 GLU A CA 1
ATOM 674 C C . GLU A 1 84 ? 21.035 0.531 -13.374 1.00 83.50 84 GLU A C 1
ATOM 676 O O . GLU A 1 84 ? 21.668 0.530 -14.428 1.00 83.50 84 GLU A O 1
ATOM 681 N N . SER A 1 85 ? 21.469 -0.124 -12.296 1.00 89.44 85 SER A N 1
ATOM 682 C CA . SER A 1 85 ? 22.695 -0.917 -12.276 1.00 89.44 85 SER A CA 1
ATOM 683 C C . SER A 1 85 ? 22.633 -2.084 -13.266 1.00 89.44 85 SER A C 1
ATOM 685 O O . SER A 1 85 ? 23.582 -2.287 -14.023 1.00 89.44 85 SER A O 1
ATOM 687 N N . GLY A 1 86 ? 21.513 -2.811 -13.322 1.00 84.94 86 GLY A N 1
ATOM 688 C CA . GLY A 1 86 ? 21.306 -3.900 -14.279 1.00 84.94 86 GLY A CA 1
ATOM 689 C C . GLY A 1 86 ? 21.279 -3.429 -15.735 1.00 84.94 86 GLY A C 1
ATOM 690 O O . GLY A 1 86 ? 21.884 -4.064 -16.600 1.00 84.94 86 GLY A O 1
ATOM 691 N N . LEU A 1 87 ? 20.631 -2.296 -16.013 1.00 82.19 87 LEU A N 1
ATOM 692 C CA . LEU A 1 87 ? 20.593 -1.681 -17.339 1.00 82.19 87 LEU A CA 1
ATOM 693 C C . LEU A 1 87 ? 21.972 -1.185 -17.762 1.00 82.19 87 LEU A C 1
ATOM 695 O O . LEU A 1 87 ? 22.376 -1.467 -18.882 1.00 82.19 87 LEU A O 1
ATOM 699 N N . ASN A 1 88 ? 22.724 -0.533 -16.873 1.00 84.19 88 ASN A N 1
ATOM 700 C CA . ASN A 1 88 ? 24.092 -0.102 -17.160 1.00 84.19 88 ASN A CA 1
ATOM 701 C C . ASN A 1 88 ? 25.024 -1.293 -17.403 1.00 84.19 88 ASN A C 1
ATOM 703 O O . ASN A 1 88 ? 25.809 -1.267 -18.346 1.00 84.19 88 ASN A O 1
ATOM 707 N N . ALA A 1 89 ? 24.913 -2.362 -16.611 1.00 86.12 89 ALA A N 1
ATOM 708 C CA . ALA A 1 89 ? 25.676 -3.588 -16.841 1.00 86.12 89 ALA A CA 1
ATOM 709 C C . ALA A 1 89 ? 25.325 -4.226 -18.195 1.00 86.12 89 ALA A C 1
ATOM 711 O O . ALA A 1 89 ? 26.215 -4.637 -18.937 1.00 86.12 89 ALA A O 1
ATOM 712 N N . THR A 1 90 ? 24.036 -4.254 -18.543 1.00 79.12 90 THR A N 1
ATOM 713 C CA . THR A 1 90 ? 23.558 -4.752 -19.840 1.00 79.12 90 THR A CA 1
ATOM 714 C C . THR A 1 90 ? 24.033 -3.861 -20.984 1.00 79.12 90 THR A C 1
ATOM 716 O O . THR A 1 90 ? 24.456 -4.373 -22.012 1.00 79.12 90 THR A O 1
ATOM 719 N N . TRP A 1 91 ? 24.010 -2.540 -20.809 1.00 80.62 91 TRP A N 1
ATOM 720 C CA . TRP A 1 91 ? 24.484 -1.573 -21.793 1.00 80.62 91 TRP A CA 1
ATOM 721 C C . TRP A 1 91 ? 25.975 -1.742 -22.058 1.00 80.62 91 TRP A C 1
ATOM 723 O O . TRP A 1 91 ? 26.368 -1.857 -23.212 1.00 80.62 91 TRP A O 1
ATOM 733 N N . ILE A 1 92 ? 26.799 -1.832 -21.010 1.00 83.38 92 ILE A N 1
ATOM 734 C CA . ILE A 1 92 ? 28.239 -2.090 -21.143 1.00 83.38 92 ILE A CA 1
ATOM 735 C C . ILE A 1 92 ? 28.465 -3.410 -21.881 1.00 83.38 92 ILE A C 1
ATOM 737 O O . ILE A 1 92 ? 29.208 -3.429 -22.853 1.00 83.38 92 ILE A O 1
ATOM 741 N N . PHE A 1 93 ? 27.763 -4.477 -21.490 1.00 80.06 93 PHE A N 1
ATOM 742 C CA . PHE A 1 93 ? 27.857 -5.777 -22.153 1.00 80.06 93 PHE A CA 1
ATOM 743 C C . PHE A 1 93 ? 27.458 -5.719 -23.635 1.00 80.06 93 PHE A C 1
ATOM 745 O O . PHE A 1 93 ? 28.141 -6.298 -24.474 1.00 80.06 93 PHE A O 1
ATOM 752 N N . ILE A 1 94 ? 26.378 -5.006 -23.974 1.00 74.31 94 ILE A N 1
ATOM 753 C CA . ILE A 1 94 ? 25.944 -4.801 -25.363 1.00 74.31 94 ILE A CA 1
ATOM 754 C C . ILE A 1 94 ? 26.974 -3.978 -26.130 1.00 74.31 94 ILE A C 1
ATOM 756 O O . ILE A 1 94 ? 27.276 -4.329 -27.259 1.00 74.31 94 ILE A O 1
ATOM 760 N N . THR A 1 95 ? 27.520 -2.917 -25.538 1.00 76.12 95 THR A N 1
ATOM 761 C CA . THR A 1 95 ? 28.494 -2.039 -26.206 1.00 76.12 95 THR A CA 1
ATOM 762 C C . THR A 1 95 ? 29.819 -2.772 -26.443 1.00 76.12 95 THR A C 1
ATOM 764 O O . THR A 1 95 ? 30.427 -2.645 -27.499 1.00 76.12 95 THR A O 1
ATOM 767 N N . GLU A 1 96 ? 30.241 -3.612 -25.498 1.00 79.00 96 GLU A N 1
ATOM 768 C CA . GLU A 1 96 ? 31.404 -4.496 -25.648 1.00 79.00 96 GLU A CA 1
ATOM 769 C C . GLU A 1 96 ? 31.151 -5.595 -26.703 1.00 79.00 96 GLU A C 1
ATOM 771 O O . GLU A 1 96 ? 32.056 -5.992 -27.435 1.00 79.00 96 GLU A O 1
ATOM 776 N N . LEU A 1 97 ? 29.900 -6.049 -26.850 1.00 71.81 97 LEU A N 1
ATOM 777 C CA . LEU A 1 97 ? 29.459 -6.925 -27.944 1.00 71.81 97 LEU A CA 1
ATOM 778 C C . LEU A 1 97 ? 29.327 -6.211 -29.296 1.00 71.81 97 LEU A C 1
ATOM 780 O O . LEU A 1 97 ? 29.478 -6.865 -30.330 1.00 71.81 97 LEU A O 1
ATOM 784 N N . ASP A 1 98 ? 29.004 -4.919 -29.303 1.00 64.44 98 ASP A N 1
ATOM 785 C CA . ASP A 1 98 ? 28.834 -4.067 -30.487 1.00 64.44 98 ASP A CA 1
ATOM 786 C C . ASP A 1 98 ? 30.175 -3.841 -31.192 1.00 64.44 98 ASP A C 1
ATOM 788 O O . ASP A 1 98 ? 30.273 -3.978 -32.410 1.00 64.44 98 ASP A O 1
ATOM 792 N N . GLU A 1 99 ? 31.260 -3.690 -30.424 1.00 63.59 99 GLU A N 1
ATOM 793 C CA . GLU A 1 99 ? 32.626 -3.694 -30.966 1.00 63.59 99 GLU A CA 1
ATOM 794 C C . GLU A 1 99 ? 32.985 -5.004 -31.703 1.00 63.59 99 GLU A C 1
ATOM 796 O O . GLU A 1 99 ? 33.958 -5.045 -32.466 1.00 63.59 99 GLU A O 1
ATOM 801 N N . HIS A 1 100 ? 32.210 -6.082 -31.520 1.00 61.25 100 HIS A N 1
ATOM 802 C CA . HIS A 1 100 ? 32.533 -7.419 -32.022 1.00 61.25 100 HIS A CA 1
ATOM 803 C C . HIS A 1 100 ? 31.429 -8.159 -32.802 1.00 61.25 100 HIS A C 1
ATOM 805 O O . HIS A 1 100 ? 31.722 -9.236 -33.330 1.00 61.25 100 HIS A O 1
ATOM 811 N N . SER A 1 101 ? 30.190 -7.663 -32.945 1.00 58.41 101 SER A N 1
ATOM 812 C CA . SER A 1 101 ? 29.126 -8.484 -33.555 1.00 58.41 101 SER A CA 1
ATOM 813 C C . SER A 1 101 ? 27.996 -7.744 -34.286 1.00 58.41 101 SER A C 1
ATOM 815 O O . SER A 1 101 ? 27.505 -6.701 -33.874 1.00 58.41 101 SER A O 1
ATOM 817 N N . SER A 1 102 ? 27.475 -8.390 -35.338 1.00 71.12 102 SER A N 1
ATOM 818 C CA . SER A 1 102 ? 26.308 -7.988 -36.147 1.00 71.12 102 SER A CA 1
ATOM 819 C C . SER A 1 102 ? 24.961 -7.956 -35.396 1.00 71.12 102 SER A C 1
ATOM 821 O O . SER A 1 102 ? 23.910 -7.742 -36.005 1.00 71.12 102 SER A O 1
ATOM 823 N N . LEU A 1 103 ? 24.968 -8.234 -34.092 1.00 65.81 103 LEU A N 1
ATOM 824 C CA . LEU A 1 103 ? 23.785 -8.352 -33.241 1.00 65.81 103 LEU A CA 1
ATOM 825 C C . LEU A 1 103 ? 23.243 -6.973 -32.832 1.00 65.81 103 LEU A C 1
ATOM 827 O O . LEU A 1 103 ? 22.029 -6.786 -32.795 1.00 65.81 103 LEU A O 1
ATOM 831 N N . ALA A 1 104 ? 24.122 -5.992 -32.621 1.00 64.94 104 ALA A N 1
ATOM 832 C CA . ALA A 1 104 ? 23.743 -4.623 -32.275 1.00 64.94 104 ALA A CA 1
ATOM 833 C C . ALA A 1 104 ? 22.927 -3.949 -33.385 1.00 64.94 104 ALA A C 1
ATOM 835 O O . ALA A 1 104 ? 21.851 -3.418 -33.126 1.00 64.94 104 ALA A O 1
ATOM 836 N N . ASN A 1 105 ? 23.349 -4.129 -34.638 1.00 75.62 105 ASN A N 1
ATOM 837 C CA . ASN A 1 105 ? 22.623 -3.639 -35.810 1.00 75.62 105 ASN A CA 1
ATOM 838 C C . ASN A 1 105 ? 21.199 -4.239 -35.901 1.00 75.62 105 ASN A C 1
ATOM 840 O O . ASN A 1 105 ? 20.258 -3.598 -36.352 1.00 75.62 105 ASN A O 1
ATOM 844 N N . SER A 1 106 ? 21.006 -5.473 -35.416 1.00 76.44 106 SER A N 1
ATOM 845 C CA . SER A 1 106 ? 19.678 -6.106 -35.368 1.00 76.44 106 SER A CA 1
ATOM 846 C C . SER A 1 106 ? 18.799 -5.550 -34.241 1.00 76.44 106 SER A C 1
ATOM 848 O O . SER A 1 106 ? 17.583 -5.451 -34.400 1.00 76.44 106 SER A O 1
ATOM 850 N N . ILE A 1 107 ? 19.402 -5.186 -33.104 1.00 71.94 107 ILE A N 1
ATOM 851 C CA . ILE A 1 107 ? 18.705 -4.573 -31.965 1.00 71.94 107 ILE A CA 1
ATOM 852 C C . ILE A 1 107 ? 18.302 -3.133 -32.295 1.00 71.94 107 ILE A C 1
ATOM 854 O O . ILE A 1 107 ? 17.166 -2.756 -32.018 1.00 71.94 107 ILE A O 1
ATOM 858 N N . GLU A 1 108 ? 19.181 -2.356 -32.930 1.00 77.81 108 GLU A N 1
ATOM 859 C CA . GLU A 1 108 ? 18.894 -0.991 -33.386 1.00 77.81 108 GLU A CA 1
ATOM 860 C C . GLU A 1 108 ? 17.681 -0.972 -34.324 1.00 77.81 108 GLU A C 1
ATOM 862 O O . GLU A 1 108 ? 16.687 -0.303 -34.036 1.00 77.81 108 GLU A O 1
ATOM 867 N N . ILE A 1 109 ? 17.685 -1.827 -35.354 1.00 83.00 109 ILE A N 1
ATOM 868 C CA . ILE A 1 109 ? 16.559 -1.966 -36.288 1.00 83.00 109 ILE A CA 1
ATOM 869 C C . ILE A 1 109 ? 15.270 -2.376 -35.557 1.00 83.00 109 ILE A C 1
ATOM 871 O O . ILE A 1 109 ? 14.187 -1.882 -35.880 1.00 83.00 109 ILE A O 1
ATOM 875 N N . ALA A 1 110 ? 15.345 -3.261 -34.557 1.00 79.50 110 ALA A N 1
ATOM 876 C CA . 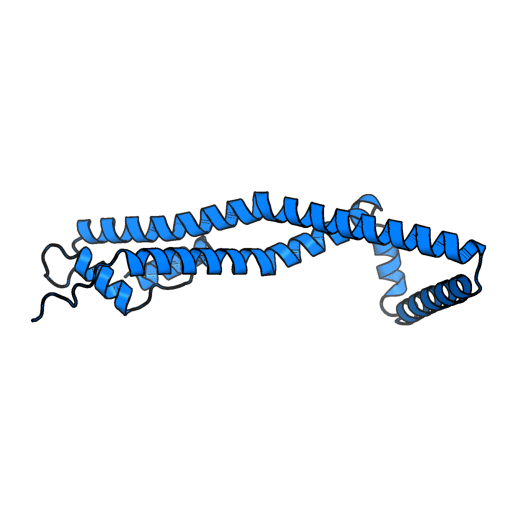ALA A 1 110 ? 14.172 -3.674 -33.786 1.00 79.50 110 ALA A CA 1
ATOM 877 C C . ALA A 1 110 ? 13.592 -2.524 -32.944 1.00 79.50 110 ALA A C 1
ATOM 879 O O . ALA A 1 110 ? 12.372 -2.348 -32.908 1.00 79.50 110 ALA A O 1
ATOM 880 N N . VAL A 1 111 ? 14.444 -1.720 -32.301 1.00 78.00 111 VAL A N 1
ATOM 881 C CA . VAL A 1 111 ? 14.026 -0.547 -31.515 1.00 78.00 111 VAL A CA 1
ATOM 882 C C . VAL A 1 111 ? 13.403 0.515 -32.418 1.00 78.00 111 VAL A C 1
ATOM 884 O O . VAL A 1 111 ? 12.330 1.030 -32.094 1.00 78.00 111 VAL A O 1
ATOM 887 N N . GLU A 1 112 ? 14.010 0.800 -33.570 1.00 80.25 112 GLU A N 1
ATOM 888 C CA . GLU A 1 112 ? 13.447 1.724 -34.561 1.00 80.25 112 GLU A CA 1
ATOM 889 C C . GLU A 1 112 ? 12.097 1.232 -35.091 1.00 80.25 112 GLU A C 1
ATOM 891 O O . GLU A 1 112 ? 11.140 2.002 -35.148 1.00 80.25 112 GLU A O 1
ATOM 896 N N . THR A 1 113 ? 11.963 -0.069 -35.361 1.00 86.25 113 THR A N 1
ATOM 897 C CA . THR A 1 113 ? 10.700 -0.667 -35.824 1.00 86.25 113 THR A CA 1
ATOM 898 C C . THR A 1 113 ? 9.593 -0.539 -34.776 1.00 86.25 113 THR A C 1
ATOM 900 O O . THR A 1 113 ? 8.453 -0.212 -35.109 1.00 86.25 113 THR A O 1
ATOM 903 N N . VAL A 1 114 ? 9.904 -0.766 -33.495 1.00 79.50 114 VAL A N 1
ATOM 904 C CA . VAL A 1 114 ? 8.939 -0.586 -32.398 1.00 79.50 114 VAL A CA 1
ATOM 905 C C . VAL A 1 114 ? 8.559 0.886 -32.244 1.00 79.50 114 VAL A C 1
ATOM 907 O O . VAL A 1 114 ? 7.375 1.191 -32.073 1.00 79.50 114 VAL A O 1
ATOM 910 N N . ARG A 1 115 ? 9.530 1.803 -32.342 1.00 78.81 115 ARG A N 1
ATOM 911 C CA . ARG A 1 115 ? 9.284 3.251 -32.307 1.00 78.81 115 ARG A CA 1
ATOM 912 C C . ARG A 1 115 ? 8.340 3.664 -33.430 1.00 78.81 115 ARG A C 1
ATOM 914 O O . ARG A 1 115 ? 7.334 4.317 -33.169 1.00 78.81 115 ARG A O 1
ATOM 921 N N . ASP A 1 116 ? 8.627 3.257 -34.657 1.00 82.00 116 ASP A N 1
ATOM 922 C CA . ASP A 1 116 ? 7.846 3.640 -35.827 1.00 82.00 116 ASP A CA 1
ATOM 923 C C . ASP A 1 116 ? 6.452 2.990 -35.814 1.00 82.00 116 ASP A C 1
ATOM 925 O O . ASP A 1 116 ? 5.471 3.629 -36.193 1.00 82.00 116 ASP A O 1
ATOM 929 N N . TYR A 1 117 ? 6.316 1.772 -35.274 1.00 82.25 117 TYR A N 1
ATOM 930 C CA . TYR A 1 117 ? 5.014 1.145 -35.029 1.00 82.25 117 TYR A CA 1
ATOM 931 C C . TYR A 1 117 ? 4.182 1.919 -33.997 1.00 82.25 117 TYR A C 1
ATOM 933 O O . TYR A 1 117 ? 3.003 2.190 -34.238 1.00 82.25 117 TYR A O 1
ATOM 941 N N . LEU A 1 118 ? 4.782 2.335 -32.878 1.00 72.06 118 LEU A N 1
ATOM 942 C CA . LEU A 1 118 ? 4.113 3.170 -31.874 1.00 72.06 118 LEU A CA 1
ATOM 943 C C . LEU A 1 118 ? 3.699 4.528 -32.455 1.00 72.06 118 LEU A C 1
ATOM 945 O O . LEU A 1 118 ? 2.583 4.984 -32.207 1.00 72.06 118 LEU A O 1
ATOM 949 N N . LEU A 1 119 ? 4.553 5.137 -33.281 1.00 71.75 119 LEU A N 1
ATOM 950 C CA . LEU A 1 119 ? 4.250 6.382 -33.987 1.00 71.75 119 LEU A CA 1
ATOM 951 C C . LEU A 1 119 ? 3.200 6.185 -35.100 1.00 71.75 119 LEU A C 1
ATOM 953 O O . LEU A 1 119 ? 2.502 7.130 -35.455 1.00 71.75 119 LEU A O 1
ATOM 957 N N . SER A 1 120 ? 3.026 4.983 -35.652 1.00 79.69 120 SER A N 1
ATOM 958 C CA . SER A 1 120 ? 2.020 4.726 -36.696 1.00 79.69 120 SER A CA 1
ATOM 959 C C . SER A 1 120 ? 0.570 4.783 -36.186 1.00 79.69 120 SER A C 1
ATOM 961 O O . SER A 1 120 ? -0.355 5.000 -36.974 1.00 79.69 120 SER A O 1
ATOM 963 N N . PHE A 1 121 ? 0.352 4.685 -34.868 1.00 77.81 121 PHE A N 1
ATOM 964 C CA . PHE A 1 121 ? -0.933 4.962 -34.218 1.00 77.81 121 PHE A CA 1
ATOM 965 C C . PHE A 1 121 ? -1.201 6.483 -34.201 1.00 77.81 121 PHE A C 1
ATOM 967 O O . PHE A 1 121 ? -1.145 7.159 -33.173 1.00 77.81 121 PHE A O 1
ATOM 974 N N . GLY A 1 122 ? -1.496 7.041 -35.379 1.00 60.38 122 GLY A N 1
ATOM 975 C CA . GLY A 1 122 ? -1.527 8.478 -35.690 1.00 60.38 122 GLY A CA 1
ATOM 976 C C . GLY A 1 122 ? -2.499 9.366 -34.900 1.00 60.38 122 GLY A C 1
ATOM 977 O O . GLY A 1 122 ? -2.585 10.556 -35.184 1.00 60.38 122 GLY A O 1
ATOM 978 N N . TRP A 1 123 ? -3.223 8.841 -33.911 1.00 61.72 123 TRP A N 1
ATOM 979 C CA . TRP A 1 123 ? -4.090 9.634 -33.029 1.00 61.72 123 TRP A CA 1
ATOM 980 C C . TRP A 1 123 ? -3.331 10.198 -31.821 1.00 61.72 123 TRP A C 1
ATOM 982 O O . TRP A 1 123 ? -3.819 11.112 -31.163 1.00 61.72 123 TRP A O 1
ATOM 992 N N . ILE A 1 124 ? -2.129 9.685 -31.545 1.00 62.50 124 ILE A N 1
ATOM 993 C CA . ILE A 1 124 ? -1.311 10.096 -30.399 1.00 62.50 124 ILE A CA 1
ATOM 994 C C . ILE A 1 124 ? -0.264 11.146 -30.821 1.00 62.50 124 ILE A C 1
ATOM 996 O O . ILE A 1 124 ? 0.001 12.079 -30.075 1.00 62.50 124 ILE A O 1
ATOM 1000 N N . ASN A 1 125 ? 0.262 11.100 -32.046 1.00 69.12 125 ASN A N 1
ATOM 1001 C CA . ASN A 1 125 ? 1.545 11.733 -32.372 1.00 69.12 125 ASN A CA 1
ATOM 1002 C C . ASN A 1 125 ? 1.695 13.235 -32.127 1.00 69.12 125 ASN A C 1
ATOM 1004 O O . ASN A 1 125 ? 2.591 13.617 -31.389 1.00 69.12 125 ASN A O 1
ATOM 1008 N N . ALA A 1 126 ? 0.909 14.115 -32.747 1.00 72.62 126 ALA A N 1
ATOM 1009 C CA . ALA A 1 126 ? 1.285 15.535 -32.737 1.00 72.62 126 ALA A CA 1
ATOM 1010 C C . ALA A 1 126 ? 1.106 16.177 -31.350 1.00 72.62 126 ALA A C 1
ATOM 1012 O O . ALA A 1 126 ? 2.005 16.847 -30.843 1.00 72.62 126 ALA A O 1
ATOM 1013 N N . SER A 1 127 ? -0.040 15.933 -30.715 1.00 77.81 127 SER A N 1
ATOM 1014 C CA . SER A 1 127 ? -0.343 16.489 -29.397 1.00 77.81 127 SER A CA 1
ATOM 1015 C C . SER A 1 127 ? 0.448 15.803 -28.288 1.00 77.81 127 SER A C 1
ATOM 1017 O O . SER A 1 127 ? 0.908 16.486 -27.377 1.00 77.81 127 SER A O 1
ATOM 1019 N N . PHE A 1 128 ? 0.659 14.484 -28.366 1.00 78.88 128 PHE A N 1
ATOM 1020 C CA . PHE A 1 128 ? 1.465 13.777 -27.375 1.00 78.88 128 PHE A CA 1
ATOM 1021 C C . PHE A 1 128 ? 2.944 14.119 -27.503 1.00 78.88 128 PHE A C 1
ATOM 1023 O O . PHE A 1 128 ? 3.556 14.375 -26.481 1.00 78.88 128 PHE A O 1
ATOM 1030 N N . LEU A 1 129 ? 3.518 14.197 -28.710 1.00 75.88 129 LEU A N 1
ATOM 1031 C CA . LEU A 1 129 ? 4.921 14.603 -28.879 1.00 75.88 129 LEU A CA 1
ATOM 1032 C C . LEU A 1 129 ? 5.144 16.047 -28.431 1.00 75.88 129 LEU A C 1
ATOM 1034 O O . LEU A 1 129 ? 6.155 16.338 -27.801 1.00 75.88 129 LEU A O 1
ATOM 1038 N N . PHE A 1 130 ? 4.195 16.948 -28.703 1.00 82.19 130 PHE A N 1
ATOM 1039 C CA . PHE A 1 130 ? 4.260 18.314 -28.187 1.00 82.19 130 PHE A CA 1
ATOM 1040 C C . PHE A 1 130 ? 4.256 18.335 -26.654 1.00 82.19 130 PHE A C 1
ATOM 1042 O O . PHE A 1 130 ? 5.105 18.984 -26.050 1.00 82.19 130 PHE A O 1
ATOM 1049 N N . LEU A 1 131 ? 3.351 17.578 -26.024 1.00 81.50 131 LEU A N 1
ATOM 1050 C CA . LEU A 1 131 ? 3.301 17.435 -24.568 1.00 81.50 131 LEU A CA 1
ATOM 1051 C C . LEU A 1 131 ? 4.542 16.732 -24.004 1.00 81.50 131 LEU A C 1
ATOM 1053 O O . LEU A 1 131 ? 5.031 17.136 -22.960 1.00 81.50 131 LEU A O 1
ATOM 1057 N N . TRP A 1 132 ? 5.073 15.726 -24.694 1.00 81.38 132 TRP A N 1
ATOM 1058 C CA . TRP A 1 132 ? 6.255 14.968 -24.291 1.00 81.38 132 TRP A CA 1
ATOM 1059 C C . TRP A 1 132 ? 7.501 15.849 -24.289 1.00 81.38 132 TRP A C 1
ATOM 1061 O O . TRP A 1 132 ? 8.237 15.876 -23.310 1.00 81.38 132 TRP A O 1
ATOM 1071 N N . ASN A 1 133 ? 7.682 16.648 -25.341 1.00 84.81 133 ASN A N 1
ATOM 1072 C CA . ASN A 1 133 ? 8.796 17.587 -25.459 1.00 84.81 133 ASN A CA 1
ATOM 1073 C C . ASN A 1 133 ? 8.674 18.794 -24.511 1.00 84.81 133 ASN A C 1
ATOM 1075 O O . ASN A 1 133 ? 9.659 19.486 -24.270 1.00 84.81 133 ASN A O 1
ATOM 1079 N N . LEU A 1 134 ? 7.477 19.068 -23.982 1.00 90.75 134 LEU A N 1
ATOM 1080 C CA . LEU A 1 134 ? 7.252 20.081 -22.947 1.00 90.75 134 LEU A CA 1
ATOM 1081 C C . LEU A 1 134 ? 7.665 19.605 -21.550 1.00 90.75 134 LEU A C 1
ATOM 1083 O O . LEU A 1 134 ? 7.827 20.437 -20.655 1.00 90.75 134 LEU A O 1
ATOM 1087 N N . ILE A 1 135 ? 7.807 18.295 -21.337 1.00 84.38 135 ILE A N 1
ATOM 1088 C CA . ILE A 1 135 ? 8.175 17.742 -20.036 1.00 84.38 135 ILE A CA 1
ATOM 1089 C C . ILE A 1 135 ? 9.701 17.840 -19.877 1.00 84.38 135 ILE A C 1
ATOM 1091 O O . ILE A 1 135 ? 10.436 17.287 -20.694 1.00 84.38 135 ILE A O 1
ATOM 1095 N N . PRO A 1 136 ? 10.206 18.502 -18.820 1.00 91.19 136 PRO A N 1
ATOM 1096 C CA . PRO A 1 136 ? 11.637 18.531 -18.537 1.00 91.19 136 PRO A CA 1
ATOM 1097 C C . PRO A 1 136 ? 12.197 17.118 -18.327 1.00 91.19 136 PRO A C 1
ATOM 1099 O O . PRO A 1 136 ? 11.574 16.299 -17.649 1.00 91.19 136 PRO A O 1
ATOM 1102 N N . GLU A 1 137 ? 13.411 16.850 -18.813 1.00 81.06 137 GLU A N 1
ATOM 1103 C CA . GLU A 1 137 ? 14.081 15.547 -18.641 1.00 81.06 137 GLU A CA 1
ATOM 1104 C C . GLU A 1 137 ? 14.205 15.133 -17.167 1.00 81.06 137 GLU A C 1
ATOM 1106 O O . GLU A 1 137 ? 14.071 13.958 -16.831 1.00 81.06 137 GLU A O 1
ATOM 1111 N N . SER A 1 138 ? 14.367 16.103 -16.259 1.00 81.94 138 SER A N 1
ATOM 1112 C CA . SER A 1 138 ? 14.387 15.847 -14.815 1.00 81.94 138 SER A CA 1
ATOM 1113 C C . SER A 1 138 ? 13.098 15.197 -14.310 1.00 81.94 138 SER A C 1
ATOM 1115 O O . SER A 1 138 ? 13.154 14.353 -13.421 1.00 81.94 138 SER A O 1
ATOM 1117 N N . VAL A 1 139 ? 11.944 15.540 -14.890 1.00 79.12 139 VAL A N 1
ATOM 1118 C CA . VAL A 1 139 ? 10.655 14.928 -14.553 1.00 79.12 139 VAL A CA 1
ATOM 1119 C C . VAL A 1 139 ? 10.580 13.526 -15.143 1.00 79.12 139 VAL A C 1
ATOM 1121 O O . VAL A 1 139 ? 10.227 12.595 -14.421 1.00 79.12 139 VAL A O 1
ATOM 1124 N N . LEU A 1 140 ? 10.972 13.342 -16.408 1.00 77.94 140 LEU A N 1
ATOM 1125 C CA . LEU A 1 140 ? 10.973 12.025 -17.058 1.00 77.94 140 LEU A CA 1
ATOM 1126 C C . LEU A 1 140 ? 11.844 11.012 -16.307 1.00 77.94 140 LEU A C 1
ATOM 1128 O O . LEU A 1 140 ? 11.401 9.888 -16.083 1.00 77.94 140 LEU A O 1
ATOM 1132 N N . ASN A 1 141 ? 13.004 11.430 -15.799 1.00 76.94 141 ASN A N 1
ATOM 1133 C CA . ASN A 1 141 ? 13.875 10.574 -14.988 1.00 76.94 141 ASN A CA 1
ATOM 1134 C C . ASN A 1 141 ? 13.225 10.143 -13.660 1.00 76.94 141 ASN A C 1
ATOM 1136 O O . ASN A 1 141 ? 13.540 9.085 -13.120 1.00 76.94 141 ASN A O 1
ATOM 1140 N N . THR A 1 142 ? 12.271 10.920 -13.140 1.00 78.38 142 THR A N 1
ATOM 1141 C CA . THR A 1 142 ? 11.527 10.580 -11.914 1.00 78.38 142 THR A CA 1
ATOM 1142 C C . THR A 1 142 ? 10.262 9.755 -12.158 1.00 78.38 142 THR A C 1
ATOM 1144 O O . THR A 1 142 ? 9.705 9.197 -11.207 1.00 78.38 142 THR A O 1
ATOM 1147 N N . VAL A 1 143 ? 9.799 9.627 -13.407 1.00 80.12 143 VAL A N 1
ATOM 1148 C CA . VAL A 1 143 ? 8.575 8.878 -13.742 1.00 80.12 143 VAL A CA 1
ATOM 1149 C C . VAL A 1 143 ? 8.678 7.397 -13.354 1.00 80.12 143 VAL A C 1
ATOM 1151 O O . VAL A 1 143 ? 7.771 6.927 -12.660 1.00 80.12 143 VAL A O 1
ATOM 1154 N N . PRO A 1 144 ? 9.752 6.653 -13.696 1.00 74.56 144 PRO A N 1
ATOM 1155 C CA . PRO A 1 144 ? 9.870 5.244 -13.318 1.00 74.56 144 PRO A CA 1
ATOM 1156 C C . PRO A 1 144 ? 9.842 5.045 -11.800 1.00 74.56 144 PRO A C 1
ATOM 1158 O O . PRO A 1 144 ? 9.155 4.154 -11.300 1.00 74.56 144 PRO A O 1
ATOM 1161 N N . ILE A 1 145 ? 10.519 5.931 -11.062 1.00 72.06 145 ILE A N 1
ATOM 1162 C CA . ILE A 1 145 ? 10.557 5.923 -9.594 1.00 72.06 145 ILE A CA 1
ATOM 1163 C C . ILE A 1 145 ? 9.156 6.127 -9.030 1.00 72.06 145 ILE A C 1
ATOM 1165 O O . ILE A 1 145 ? 8.720 5.406 -8.132 1.00 72.06 145 ILE A O 1
ATOM 1169 N N . THR A 1 146 ? 8.425 7.097 -9.572 1.00 74.56 146 THR A N 1
ATOM 1170 C CA . THR A 1 146 ? 7.073 7.427 -9.121 1.00 74.56 146 THR A CA 1
ATOM 1171 C C . THR A 1 146 ? 6.110 6.274 -9.398 1.00 74.56 146 THR A C 1
ATOM 1173 O O . THR A 1 146 ? 5.377 5.865 -8.500 1.00 74.56 146 THR A O 1
ATOM 1176 N N . LEU A 1 147 ? 6.157 5.681 -10.595 1.00 77.31 147 LEU A N 1
ATOM 1177 C CA . LEU A 1 147 ? 5.332 4.523 -10.955 1.00 77.31 147 LEU A CA 1
ATOM 1178 C C . LEU A 1 147 ? 5.635 3.303 -10.082 1.00 77.31 147 LEU A C 1
ATOM 1180 O O . LEU A 1 147 ? 4.710 2.668 -9.574 1.00 77.31 147 LEU A O 1
ATOM 1184 N N . CYS A 1 148 ? 6.916 3.005 -9.853 1.00 74.06 148 CYS A N 1
ATOM 1185 C CA . CYS A 1 148 ? 7.327 1.910 -8.979 1.00 74.06 148 CYS A CA 1
ATOM 1186 C C . CYS A 1 148 ? 6.847 2.146 -7.540 1.00 74.06 148 CYS A C 1
ATOM 1188 O O . CYS A 1 148 ? 6.275 1.252 -6.919 1.00 74.06 148 CYS A O 1
ATOM 1190 N N . SER A 1 149 ? 6.973 3.379 -7.043 1.00 73.00 149 SER A N 1
ATOM 1191 C CA . SER A 1 149 ? 6.489 3.771 -5.714 1.00 73.00 149 SER A CA 1
ATOM 1192 C C . SER A 1 149 ? 4.974 3.614 -5.582 1.00 73.00 149 SER A C 1
ATOM 1194 O O . SER A 1 149 ? 4.509 3.099 -4.568 1.00 73.00 149 SER A O 1
ATOM 1196 N N . ILE A 1 150 ? 4.200 4.005 -6.600 1.00 81.81 150 ILE A N 1
ATOM 1197 C CA . ILE A 1 150 ? 2.737 3.843 -6.618 1.00 81.81 150 ILE A CA 1
ATOM 1198 C C . ILE A 1 150 ? 2.361 2.359 -6.599 1.00 81.81 150 ILE A C 1
ATOM 1200 O O . ILE A 1 150 ? 1.501 1.962 -5.817 1.00 81.81 150 ILE A O 1
ATOM 1204 N N . LEU A 1 151 ? 3.018 1.528 -7.413 1.00 82.81 151 LEU A N 1
ATOM 1205 C CA . LEU A 1 151 ? 2.768 0.084 -7.450 1.00 82.81 151 LEU A CA 1
ATOM 1206 C C . LEU A 1 151 ? 3.119 -0.592 -6.119 1.00 82.81 151 LEU A C 1
ATOM 1208 O O . LEU A 1 151 ? 2.324 -1.371 -5.592 1.00 82.81 151 LEU A O 1
ATOM 1212 N N . LEU A 1 152 ? 4.274 -0.261 -5.538 1.00 76.50 152 LEU A N 1
ATOM 1213 C CA . LEU A 1 152 ? 4.684 -0.761 -4.225 1.00 76.50 152 LEU A CA 1
ATOM 1214 C C . LEU A 1 152 ? 3.710 -0.310 -3.136 1.00 76.50 152 LEU A C 1
ATOM 1216 O O . LEU A 1 152 ? 3.280 -1.129 -2.329 1.00 76.50 152 LEU A O 1
ATOM 1220 N N . ALA A 1 153 ? 3.305 0.959 -3.128 1.00 77.31 153 ALA A N 1
ATOM 1221 C CA . ALA A 1 153 ? 2.317 1.459 -2.179 1.00 77.31 153 ALA A CA 1
ATOM 1222 C C . ALA A 1 153 ? 0.964 0.746 -2.332 1.00 77.31 153 ALA A C 1
ATOM 1224 O O . ALA A 1 153 ? 0.334 0.408 -1.335 1.00 77.31 153 ALA A O 1
ATOM 1225 N N . ALA A 1 154 ? 0.530 0.469 -3.563 1.00 83.44 154 ALA A N 1
ATOM 1226 C CA . ALA A 1 154 ? -0.746 -0.185 -3.831 1.00 83.44 154 ALA A CA 1
ATOM 1227 C C . ALA A 1 154 ? -0.757 -1.679 -3.468 1.00 83.44 154 ALA A C 1
ATOM 1229 O O . ALA A 1 154 ? -1.803 -2.196 -3.085 1.00 83.44 154 ALA A O 1
ATOM 1230 N N . VAL A 1 155 ? 0.376 -2.380 -3.582 1.00 85.62 155 VAL A N 1
ATOM 1231 C CA . VAL A 1 155 ? 0.447 -3.841 -3.389 1.00 85.62 155 VAL A CA 1
ATOM 1232 C C . VAL A 1 155 ? 1.108 -4.221 -2.066 1.00 85.62 155 VAL A C 1
ATOM 1234 O O . VAL A 1 155 ? 0.555 -5.001 -1.289 1.00 85.62 155 VAL A O 1
ATOM 1237 N N . VAL A 1 156 ? 2.287 -3.669 -1.784 1.00 79.62 156 VAL A N 1
ATOM 1238 C CA . VAL A 1 156 ? 3.120 -4.072 -0.643 1.00 79.62 156 VAL A CA 1
ATOM 1239 C C . VAL A 1 156 ? 2.542 -3.560 0.668 1.00 79.62 156 VAL A C 1
ATOM 1241 O O . VAL A 1 156 ? 2.503 -4.312 1.639 1.00 79.62 156 VAL A O 1
ATOM 1244 N N . VAL A 1 157 ? 2.052 -2.316 0.714 1.00 79.31 157 VAL A N 1
ATOM 1245 C CA . VAL A 1 157 ? 1.510 -1.746 1.961 1.00 79.31 157 VAL A CA 1
ATOM 1246 C C . VAL A 1 157 ? 0.291 -2.536 2.456 1.00 79.31 157 VAL A C 1
ATOM 1248 O O . VAL A 1 157 ? 0.331 -2.971 3.610 1.00 79.31 157 VAL A O 1
ATOM 1251 N N . PRO A 1 158 ? -0.745 -2.825 1.637 1.00 78.75 158 PRO A N 1
ATOM 1252 C CA . PRO A 1 158 ? -1.847 -3.680 2.079 1.00 78.75 158 PRO A CA 1
ATOM 1253 C C . PRO A 1 158 ? -1.382 -5.071 2.511 1.00 78.75 158 PRO A C 1
ATOM 1255 O O . PRO A 1 158 ? -1.828 -5.575 3.539 1.00 78.75 158 PRO A O 1
ATOM 1258 N N . TRP A 1 159 ? -0.452 -5.680 1.768 1.00 84.81 159 TRP A N 1
ATOM 1259 C CA . TRP A 1 159 ? 0.063 -7.011 2.085 1.00 84.81 159 TRP A CA 1
ATOM 1260 C C . TRP A 1 159 ? 0.767 -7.068 3.449 1.00 84.81 159 TRP A C 1
ATOM 1262 O O . TRP A 1 159 ? 0.500 -7.977 4.238 1.00 84.81 159 TRP A O 1
ATOM 1272 N N . ILE A 1 160 ? 1.613 -6.081 3.768 1.00 79.69 160 ILE A N 1
ATOM 1273 C CA . ILE A 1 160 ? 2.279 -5.995 5.076 1.00 79.69 160 ILE A CA 1
ATOM 1274 C C . ILE A 1 160 ? 1.255 -5.782 6.193 1.00 79.69 160 ILE A C 1
ATOM 1276 O O . ILE A 1 160 ? 1.345 -6.446 7.225 1.00 79.69 160 ILE A O 1
ATOM 1280 N N . ILE A 1 161 ? 0.267 -4.902 5.997 1.00 78.50 161 ILE A N 1
ATOM 1281 C CA . ILE A 1 161 ? -0.789 -4.662 6.993 1.00 78.50 161 ILE A CA 1
ATOM 1282 C C . ILE A 1 161 ? -1.539 -5.962 7.296 1.00 78.50 161 ILE A C 1
ATOM 1284 O O . ILE A 1 161 ? -1.714 -6.297 8.465 1.00 78.50 161 ILE A O 1
ATOM 1288 N N . PHE A 1 162 ? -1.904 -6.741 6.271 1.00 81.75 162 PHE A N 1
ATOM 1289 C CA . PHE A 1 162 ? -2.543 -8.042 6.479 1.00 81.75 162 PHE A CA 1
ATOM 1290 C C . PHE A 1 162 ? -1.661 -9.002 7.283 1.00 81.75 162 PHE A C 1
ATOM 1292 O O . PHE A 1 162 ? -2.158 -9.663 8.189 1.00 81.75 162 PHE A O 1
ATOM 1299 N N . LYS A 1 163 ? -0.350 -9.040 7.023 1.00 84.38 163 LYS A N 1
ATOM 1300 C CA . LYS A 1 163 ? 0.581 -9.885 7.788 1.00 84.38 163 LYS A CA 1
ATOM 1301 C C . LYS A 1 163 ? 0.735 -9.460 9.243 1.00 84.38 163 LYS A C 1
ATOM 1303 O O . LYS A 1 163 ? 0.855 -10.320 10.116 1.00 84.38 163 LYS A O 1
ATOM 1308 N N . ILE A 1 164 ? 0.733 -8.160 9.513 1.00 78.81 164 ILE A N 1
ATOM 1309 C CA . ILE A 1 164 ? 0.778 -7.631 10.878 1.00 78.81 164 ILE A CA 1
ATOM 1310 C C . ILE A 1 164 ? -0.514 -7.990 11.620 1.00 78.81 164 ILE A C 1
ATOM 1312 O O . ILE A 1 164 ? -0.437 -8.497 12.738 1.00 78.81 164 ILE A O 1
ATOM 1316 N N . ASP A 1 165 ? -1.674 -7.816 10.984 1.00 78.12 165 ASP A N 1
ATOM 1317 C CA . ASP A 1 165 ? -2.972 -8.213 11.543 1.00 78.12 165 ASP A CA 1
ATOM 1318 C C . ASP A 1 165 ? -3.002 -9.714 11.872 1.00 78.12 165 ASP A C 1
ATOM 1320 O O . ASP A 1 165 ? -3.367 -10.087 12.987 1.00 78.12 165 ASP A O 1
ATOM 1324 N N . ASP A 1 166 ? -2.548 -10.568 10.950 1.00 83.88 166 ASP A N 1
ATOM 1325 C CA . ASP A 1 166 ? -2.467 -12.018 11.166 1.00 83.88 166 ASP A CA 1
ATOM 1326 C C . ASP A 1 166 ? -1.525 -12.365 12.334 1.00 83.88 166 ASP A C 1
ATOM 1328 O O . ASP A 1 166 ? -1.807 -13.266 13.123 1.00 83.88 166 ASP A O 1
ATOM 1332 N N . THR A 1 167 ? -0.420 -11.625 12.486 1.00 81.75 167 THR A N 1
ATOM 1333 C CA . THR A 1 167 ? 0.537 -11.816 13.588 1.00 81.75 167 THR A CA 1
ATOM 1334 C C . THR A 1 167 ? -0.083 -11.435 14.930 1.00 81.75 167 THR A C 1
ATOM 1336 O O . THR A 1 167 ? 0.035 -12.185 15.897 1.00 81.75 167 THR A O 1
ATOM 1339 N N . PHE A 1 168 ? -0.778 -10.298 15.005 1.00 79.12 168 PHE A N 1
ATOM 1340 C CA . PHE A 1 168 ? -1.493 -9.895 16.218 1.00 79.12 168 PHE A CA 1
ATOM 1341 C C . PHE A 1 168 ? -2.608 -10.870 16.574 1.00 79.12 168 PHE A C 1
ATOM 1343 O O . PHE A 1 168 ? -2.803 -11.175 17.751 1.00 79.12 168 PHE A O 1
ATOM 1350 N N . GLN A 1 169 ? -3.319 -11.376 15.570 1.00 78.94 169 GLN A N 1
ATOM 1351 C CA . GLN A 1 169 ? -4.358 -12.370 15.775 1.00 78.94 169 GLN A CA 1
ATOM 1352 C C . GLN A 1 169 ? -3.767 -13.663 16.339 1.00 78.94 169 GLN A C 1
ATOM 1354 O O . GLN A 1 169 ? -4.213 -14.117 17.385 1.00 78.94 169 GLN A O 1
ATOM 1359 N N . TRP A 1 170 ? -2.679 -14.159 15.751 1.00 85.50 170 TRP A N 1
ATOM 1360 C CA . TRP A 1 170 ? -1.962 -15.329 16.253 1.00 85.50 170 TRP A CA 1
ATOM 1361 C C . TRP A 1 170 ? -1.441 -15.159 17.691 1.00 85.50 170 TRP A C 1
ATOM 1363 O O . TRP A 1 170 ? -1.534 -16.084 18.498 1.00 85.50 170 TRP A O 1
ATOM 1373 N N . ILE A 1 171 ? -0.914 -13.978 18.042 1.00 81.00 171 ILE A N 1
ATOM 1374 C CA . ILE A 1 171 ? -0.467 -13.676 19.413 1.00 81.00 171 ILE A CA 1
ATOM 1375 C C . ILE A 1 171 ? -1.650 -13.699 20.388 1.00 81.00 171 ILE A C 1
ATOM 1377 O O . ILE A 1 171 ? -1.536 -14.271 21.471 1.00 81.00 171 ILE A O 1
ATOM 1381 N N . ALA A 1 172 ? -2.775 -13.087 20.012 1.00 76.94 172 ALA A N 1
ATOM 1382 C CA . ALA A 1 172 ? -3.969 -13.048 20.848 1.00 76.94 172 ALA A CA 1
ATOM 1383 C C . ALA A 1 172 ? -4.538 -14.452 21.091 1.00 76.94 172 ALA A C 1
ATOM 1385 O O . ALA A 1 172 ? -4.848 -14.788 22.230 1.00 76.94 172 ALA A O 1
ATOM 1386 N N . ASP A 1 173 ? -4.594 -15.279 20.047 1.00 80.31 173 ASP A N 1
ATOM 1387 C CA . ASP A 1 173 ? -5.108 -16.647 20.131 1.00 80.31 173 ASP A CA 1
ATOM 1388 C C . ASP A 1 173 ? -4.220 -17.522 21.037 1.00 80.31 173 ASP A C 1
ATOM 1390 O O . ASP A 1 173 ? -4.718 -18.383 21.751 1.00 80.31 173 ASP A O 1
ATOM 1394 N N . ARG A 1 174 ? -2.903 -17.262 21.088 1.00 83.75 174 ARG A N 1
ATOM 1395 C CA . ARG A 1 174 ? -1.980 -17.927 22.027 1.00 83.75 174 ARG A CA 1
ATOM 1396 C C . ARG A 1 174 ? -2.093 -17.455 23.474 1.00 83.75 174 ARG A C 1
ATOM 1398 O O . ARG A 1 174 ? -1.702 -18.191 24.377 1.00 83.75 174 ARG A O 1
ATOM 1405 N N . LEU A 1 175 ? -2.513 -16.212 23.683 1.00 80.50 175 LEU A N 1
ATOM 1406 C CA . LEU A 1 175 ? -2.616 -15.601 25.007 1.00 80.50 175 LEU A CA 1
ATOM 1407 C C . LEU A 1 175 ? -3.959 -15.864 25.678 1.00 80.50 175 LEU A C 1
ATOM 1409 O O . LEU A 1 175 ? -4.023 -15.699 26.890 1.00 80.50 175 LEU A O 1
ATOM 1413 N N . SER A 1 176 ? -4.987 -16.261 24.923 1.00 73.31 176 SER A N 1
ATOM 1414 C CA . SER A 1 176 ? -6.241 -16.802 25.449 1.00 73.31 176 SER A CA 1
ATOM 1415 C C . SER A 1 176 ? -5.961 -18.210 25.984 1.00 73.31 176 SER A C 1
ATOM 1417 O O . SER A 1 176 ? -5.888 -19.150 25.193 1.00 73.31 176 SER A O 1
ATOM 1419 N N . PRO A 1 177 ? -5.693 -18.390 27.288 1.00 61.91 177 PRO A N 1
ATOM 1420 C CA . PRO A 1 177 ? -5.393 -19.707 27.826 1.00 61.91 177 PRO A CA 1
ATOM 1421 C C . PRO A 1 177 ? -6.687 -20.517 27.757 1.00 61.91 177 PRO A C 1
ATOM 1423 O O . PRO A 1 177 ? -7.700 -20.025 28.238 1.00 61.91 177 PRO A O 1
ATOM 1426 N N . ASP A 1 178 ? -6.648 -21.716 27.168 1.00 63.41 178 ASP A N 1
ATOM 1427 C CA . ASP A 1 178 ? -7.766 -22.671 27.099 1.00 63.41 178 ASP A CA 1
ATOM 1428 C C . ASP A 1 178 ? -8.636 -22.648 28.377 1.00 63.41 178 ASP A C 1
ATOM 1430 O O . ASP A 1 178 ? -8.335 -23.334 29.362 1.00 63.41 178 ASP A O 1
ATOM 1434 N N . ASP A 1 179 ? -9.751 -21.910 28.352 1.00 57.47 179 ASP A N 1
ATOM 1435 C CA . ASP A 1 179 ? -10.841 -22.073 29.324 1.00 57.47 179 ASP A CA 1
ATOM 1436 C C . ASP A 1 179 ? -11.530 -23.448 29.141 1.00 57.47 179 ASP A C 1
ATOM 1438 O O . ASP A 1 179 ? -12.268 -23.899 30.014 1.00 57.47 179 ASP A O 1
ATOM 1442 N N . ASP A 1 180 ? -11.172 -24.190 28.085 1.00 56.66 180 ASP A N 1
ATOM 1443 C CA . ASP A 1 180 ? -11.637 -25.547 27.772 1.00 56.66 180 ASP A CA 1
ATOM 1444 C C . ASP A 1 180 ? -11.049 -26.652 28.677 1.00 56.66 180 ASP A C 1
ATOM 1446 O O . ASP A 1 180 ? -11.395 -27.825 28.538 1.00 56.66 180 ASP A O 1
ATOM 1450 N N . LYS A 1 181 ? -10.176 -26.326 29.644 1.00 55.22 181 LYS A N 1
ATOM 1451 C CA . LYS A 1 181 ? -9.657 -27.311 30.621 1.00 55.22 181 LYS A CA 1
ATOM 1452 C C . LYS A 1 181 ? -10.380 -27.326 31.973 1.00 55.22 181 LYS A C 1
ATOM 1454 O O . LYS A 1 181 ? -9.908 -28.005 32.882 1.00 55.22 181 LYS A O 1
ATOM 1459 N N . LYS A 1 182 ? -11.505 -26.617 32.131 1.00 53.50 182 LYS A N 1
ATOM 1460 C CA . LYS A 1 182 ? -12.261 -26.558 33.402 1.00 53.50 182 LYS A CA 1
ATOM 1461 C C . LYS A 1 182 ? -13.567 -27.370 33.449 1.00 53.50 182 LYS A C 1
ATOM 1463 O O . LYS A 1 182 ? -14.251 -27.300 34.463 1.00 53.50 182 LYS A O 1
ATOM 1468 N N . 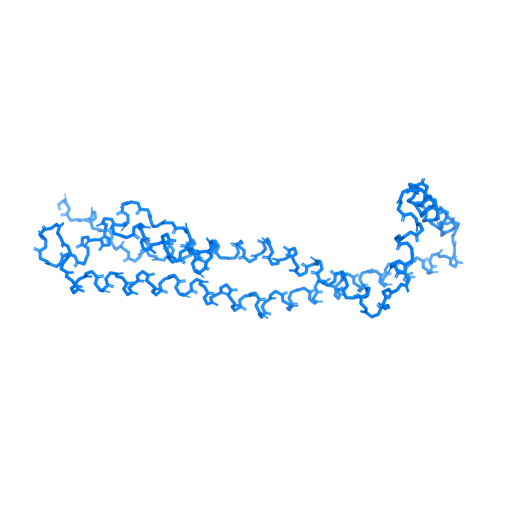GLU A 1 183 ? -13.889 -28.170 32.430 1.00 53.03 183 GLU A N 1
ATOM 1469 C CA . GLU A 1 183 ? -15.097 -29.026 32.420 1.00 53.03 183 GLU A CA 1
ATOM 1470 C C . GLU A 1 183 ? -14.828 -30.541 32.563 1.00 53.03 183 GLU A C 1
ATOM 1472 O O . GLU A 1 183 ? -15.606 -31.352 32.067 1.00 53.03 183 GLU A O 1
ATOM 1477 N N . ASN A 1 184 ? -13.766 -30.954 33.267 1.00 48.09 184 ASN A N 1
ATOM 1478 C CA . ASN A 1 184 ? -13.616 -32.351 33.717 1.00 48.09 184 ASN A CA 1
ATOM 1479 C C . ASN A 1 184 ? -13.396 -32.441 35.226 1.00 48.09 184 ASN A C 1
ATOM 1481 O O . ASN A 1 184 ? -12.407 -31.840 35.703 1.00 48.09 184 ASN A O 1
#

Radius of gyration: 27.94 Å; chains: 1; bounding box: 59×52×73 Å

pLDDT: mean 78.91, std 8.94, range [48.09, 95.19]

InterPro domains:
  IPR002048 EF-hand domain [PS50222] (21-56)
  IPR002048 EF-hand domain [SM00054] (25-53)
  IPR011992 EF-hand domain pair [SSF47473] (20-57)